Protein AF-A0A0G0PXY5-F1 (afdb_monomer)

Nearest PDB structures (foldseek):
  6s1k-assembly1_K  TM=3.731E-01  e=3.297E+00  Escherichia coli str. K-12 substr. MG1655star
  3q84-assembly1_B  TM=4.904E-01  e=8.539E+00  Homo sapiens
  8f2k-assembly1_G  TM=3.733E-01  e=5.631E+00  Saccharomyces cerevisiae
  6ixg-assembly2_B  TM=3.217E-01  e=6.343E+00  Homo sapiens

pLDDT: mean 82.99, std 13.51, range [25.34, 97.62]

Radius of gyration: 33.66 Å; Cα contacts (8 Å, |Δi|>4): 410; chains: 1; bounding box: 79×40×93 Å

Mean predicted aligned error: 13.26 Å

Secondary structure (DSSP, 8-state):
----------------TTTT-SSPPTTPPPPPPPEE-SS-TTEEEE-HHHHHHHHHHHHHHHHHHHHHHHHHHHHHHHHHT-TT-HHHHHHHHHHHHHHHHHHHHHHHHHHHHHHH-HHHHHHHHSPEEEE----PPPPPPPTTTT-TT---S-TTEEEPPTTSEEE--EEEHHHHHHHTT---TT--EEEEE-BSPSS--SSGGGGTTSEEEEEESS---HHHHHHHHHHHHHTT-EEEE--GGGT----SS--S-SEEEE-

Sequence (263 aa):
MTKVAQAETGLPSIKNPFDSLQISIPGMKRFNDAQKCSDDPSKLCVGWIGEYIAGIYNYAIGVVGILATITMMIGGVIWLTAGGNSSRIGEAQAWITSSVTGLLIALTSYMILYQINPDILKVFDGSLRIQFVEKVPDKEPLSTEGNPNNSQDCNNCVTLASGRYKDGNMINSDIAAKLNTVNTNGINWIVSEAYPPASQHQSKCHYNGMCADIGIRSDATCENVTKLIAGFNGAGFKVLNEFQGCGGIGTTYATGGHLHISL

Structure (mmCIF, N/CA/C/O backbone):
data_AF-A0A0G0PXY5-F1
#
_entry.id   AF-A0A0G0PXY5-F1
#
loop_
_atom_site.group_PDB
_atom_site.id
_atom_site.type_symbol
_atom_site.label_atom_id
_atom_site.label_alt_id
_atom_site.label_comp_id
_atom_site.label_asym_id
_atom_site.label_entity_id
_atom_site.label_seq_id
_atom_site.pdbx_PDB_ins_code
_atom_site.Cartn_x
_atom_site.Cartn_y
_atom_site.Cartn_z
_atom_site.occupancy
_atom_site.B_iso_or_equiv
_atom_site.auth_seq_id
_atom_site.auth_comp_id
_atom_site.auth_asym_id
_atom_site.auth_atom_id
_atom_site.pdbx_PDB_model_num
ATOM 1 N N . MET A 1 1 ? -13.276 24.068 -4.650 1.00 32.91 1 MET A N 1
ATOM 2 C CA . MET A 1 1 ? -12.918 22.655 -4.400 1.00 32.91 1 MET A CA 1
ATOM 3 C C . MET A 1 1 ? -11.781 22.299 -5.338 1.00 32.91 1 MET A C 1
ATOM 5 O O . MET A 1 1 ? -12.011 21.854 -6.454 1.00 32.91 1 MET A O 1
ATOM 9 N N . THR A 1 2 ? -10.559 22.618 -4.930 1.00 25.34 2 THR A N 1
ATOM 10 C CA . THR A 1 2 ? -9.368 22.414 -5.754 1.00 25.34 2 THR A CA 1
ATOM 11 C C . THR A 1 2 ? -8.880 21.000 -5.479 1.00 25.34 2 THR A C 1
ATOM 13 O O . THR A 1 2 ? -8.406 20.717 -4.382 1.00 25.34 2 THR A O 1
ATOM 16 N N . LYS A 1 3 ? -9.062 20.091 -6.444 1.00 30.66 3 LYS A N 1
ATOM 17 C CA . LYS A 1 3 ? -8.337 18.819 -6.451 1.00 30.66 3 LYS A CA 1
ATOM 18 C C . LYS A 1 3 ? -6.859 19.183 -6.533 1.00 30.66 3 LYS A C 1
ATOM 20 O O . LYS A 1 3 ? -6.408 19.660 -7.571 1.00 30.66 3 LYS A O 1
ATOM 25 N N . VAL A 1 4 ? -6.139 19.041 -5.426 1.00 29.70 4 VAL A N 1
ATOM 26 C CA . VAL A 1 4 ? -4.681 19.113 -5.446 1.00 29.70 4 VAL A CA 1
ATOM 27 C C . VAL A 1 4 ? -4.232 17.927 -6.287 1.00 29.70 4 VAL A C 1
ATOM 29 O O . VAL A 1 4 ? -4.473 16.775 -5.925 1.00 29.70 4 VAL A O 1
ATOM 32 N N . ALA A 1 5 ? -3.687 18.231 -7.461 1.00 31.92 5 ALA A N 1
ATOM 33 C CA . ALA A 1 5 ? -2.994 17.272 -8.294 1.00 31.92 5 ALA A CA 1
ATOM 34 C C . ALA A 1 5 ? -1.926 16.602 -7.424 1.00 31.92 5 ALA A C 1
ATOM 36 O O . ALA A 1 5 ? -1.041 17.275 -6.894 1.00 31.92 5 ALA A O 1
ATOM 37 N N . GLN A 1 6 ? -2.049 15.290 -7.231 1.00 36.88 6 GLN A N 1
ATOM 38 C CA . GLN A 1 6 ? -0.951 14.490 -6.718 1.00 36.88 6 GLN A CA 1
ATOM 39 C C . GLN A 1 6 ? 0.133 14.540 -7.788 1.00 36.88 6 GLN A C 1
ATOM 41 O O . GLN A 1 6 ? 0.047 13.857 -8.805 1.00 36.88 6 GLN A O 1
ATOM 46 N N . ALA A 1 7 ? 1.098 15.433 -7.582 1.00 34.59 7 ALA A N 1
ATOM 47 C CA . ALA A 1 7 ? 2.363 15.380 -8.279 1.00 34.59 7 ALA A CA 1
ATOM 48 C C . ALA A 1 7 ? 2.971 13.991 -8.058 1.00 34.59 7 ALA A C 1
ATOM 50 O O . ALA A 1 7 ? 2.855 13.406 -6.978 1.00 34.59 7 ALA A O 1
ATOM 51 N N . GLU A 1 8 ? 3.575 13.494 -9.124 1.00 43.16 8 GLU A N 1
ATOM 52 C CA . GLU A 1 8 ? 4.112 12.163 -9.376 1.00 43.16 8 GLU A CA 1
ATOM 53 C C . GLU A 1 8 ? 5.256 11.789 -8.422 1.00 43.16 8 GLU A C 1
ATOM 55 O O . GLU A 1 8 ? 6.392 11.557 -8.814 1.00 43.16 8 GLU A O 1
ATOM 60 N N . THR A 1 9 ? 4.979 11.711 -7.127 1.00 43.44 9 THR A N 1
ATOM 61 C CA . THR A 1 9 ? 5.820 10.932 -6.227 1.00 43.44 9 THR A CA 1
ATOM 62 C C . THR A 1 9 ? 5.443 9.483 -6.495 1.00 43.44 9 THR A C 1
ATOM 64 O O . THR A 1 9 ? 4.270 9.148 -6.342 1.00 43.44 9 THR A O 1
ATOM 67 N N . GLY A 1 10 ? 6.380 8.646 -6.943 1.00 52.06 10 GLY A N 1
ATOM 68 C CA . GLY A 1 10 ? 6.172 7.233 -7.295 1.00 52.06 10 GLY A CA 1
ATOM 69 C C . GLY A 1 10 ? 5.772 6.328 -6.120 1.00 52.06 10 GLY A C 1
ATOM 70 O O . GLY A 1 10 ? 6.248 5.201 -6.018 1.00 52.06 10 GLY A O 1
ATOM 71 N N . LEU A 1 11 ? 4.938 6.821 -5.205 1.00 54.50 11 LEU A N 1
ATOM 72 C CA . LEU A 1 11 ? 4.370 6.078 -4.102 1.00 54.50 11 LEU A CA 1
ATOM 73 C C . LEU A 1 11 ? 3.148 5.288 -4.565 1.00 54.50 11 LEU A C 1
ATOM 75 O O . LEU A 1 11 ? 2.319 5.808 -5.317 1.00 54.50 11 LEU A O 1
ATOM 79 N N . PRO A 1 12 ? 2.976 4.058 -4.056 1.00 62.91 12 PRO A N 1
ATOM 80 C CA . PRO A 1 12 ? 1.724 3.344 -4.219 1.00 62.91 12 PRO A CA 1
ATOM 81 C C . PRO A 1 12 ? 0.595 4.153 -3.563 1.00 62.91 12 PRO A C 1
ATOM 83 O O . PRO A 1 12 ? 0.614 4.413 -2.360 1.00 62.91 12 PRO A O 1
ATOM 86 N N . SER A 1 13 ? -0.398 4.558 -4.359 1.00 66.81 13 SER A N 1
ATOM 87 C CA . SER A 1 13 ? -1.635 5.157 -3.853 1.00 66.81 13 SER A CA 1
ATOM 88 C C . SER A 1 13 ? -2.458 4.063 -3.170 1.00 66.81 13 SER A C 1
ATOM 90 O O . SER A 1 13 ? -3.175 3.309 -3.829 1.00 66.81 13 SER A O 1
ATOM 92 N N . ILE A 1 14 ? -2.321 3.934 -1.847 1.00 78.00 14 ILE A N 1
ATOM 93 C CA . ILE A 1 14 ? -3.147 3.020 -1.054 1.00 78.00 14 ILE A CA 1
ATOM 94 C C . ILE A 1 14 ? -4.317 3.820 -0.491 1.00 78.00 14 ILE A C 1
ATOM 96 O O . ILE A 1 14 ? -4.171 4.598 0.455 1.00 78.00 14 ILE A O 1
ATOM 100 N N . LYS A 1 15 ? -5.481 3.636 -1.110 1.00 81.50 15 LYS A N 1
ATOM 101 C CA . LYS A 1 15 ? -6.724 4.253 -0.653 1.00 81.50 15 LYS A CA 1
ATOM 102 C C . LYS A 1 15 ? -7.261 3.538 0.574 1.00 81.50 15 LYS A C 1
ATOM 104 O O . LYS A 1 15 ? -7.155 2.317 0.690 1.00 81.50 15 LYS A O 1
ATOM 109 N N . ASN A 1 16 ? -7.892 4.304 1.449 1.00 81.62 16 ASN A N 1
ATOM 110 C CA . ASN A 1 16 ? -8.614 3.778 2.585 1.00 81.62 16 ASN A CA 1
ATOM 111 C C . ASN A 1 16 ? -9.809 2.917 2.111 1.00 81.62 16 ASN A C 1
ATOM 113 O O . ASN A 1 16 ? -10.699 3.430 1.427 1.00 81.62 16 ASN A O 1
ATOM 117 N N . PRO A 1 17 ? -9.896 1.633 2.508 1.00 80.94 17 PRO A N 1
ATOM 118 C CA . PRO A 1 17 ? -11.020 0.769 2.141 1.00 80.94 17 PRO A CA 1
ATOM 119 C C . PRO A 1 17 ? -12.332 1.126 2.865 1.00 80.94 17 PRO A C 1
ATOM 121 O O . PRO A 1 17 ? -13.396 0.649 2.475 1.00 80.94 17 PRO A O 1
ATOM 124 N N . PHE A 1 18 ? -12.285 1.958 3.908 1.00 77.00 18 PHE A N 1
ATOM 125 C CA . PHE A 1 18 ? -13.414 2.254 4.792 1.00 77.00 18 PHE A CA 1
ATOM 126 C C . PHE A 1 18 ? -14.123 3.589 4.505 1.00 77.00 18 PHE A C 1
ATOM 128 O O . PHE A 1 18 ? -14.991 3.993 5.274 1.00 77.00 18 PHE A O 1
ATOM 135 N N . ASP A 1 19 ? -13.810 4.292 3.411 1.00 73.50 19 ASP A N 1
ATOM 136 C CA . ASP A 1 19 ? -14.516 5.543 3.054 1.00 73.50 19 ASP A CA 1
ATOM 137 C C . ASP A 1 19 ? -15.972 5.297 2.587 1.00 73.50 19 ASP A C 1
ATOM 139 O O . ASP A 1 19 ? -16.776 6.222 2.498 1.00 73.50 19 ASP A O 1
ATOM 143 N N . SER A 1 20 ? -16.342 4.033 2.336 1.00 70.25 20 SER A N 1
ATOM 144 C CA . SER A 1 20 ? -17.690 3.609 1.918 1.00 70.25 20 SER A CA 1
ATOM 145 C C . SER A 1 20 ? -18.304 2.538 2.828 1.00 70.25 20 SER A C 1
ATOM 147 O O . SER A 1 20 ? -18.950 1.598 2.365 1.00 70.25 20 SER A O 1
ATOM 149 N N . LEU A 1 21 ? -18.118 2.665 4.146 1.00 72.75 21 LEU A N 1
ATOM 150 C CA . LEU A 1 21 ? -18.803 1.787 5.097 1.00 72.75 21 LEU A CA 1
ATOM 151 C C . LEU A 1 21 ? -20.327 1.864 4.900 1.00 72.75 21 LEU A C 1
ATOM 153 O O . LEU A 1 21 ? -20.925 2.934 4.995 1.00 72.75 21 LEU A O 1
ATOM 157 N N . GLN A 1 22 ? -20.961 0.711 4.662 1.00 77.44 22 GLN A N 1
ATOM 158 C CA . GLN A 1 22 ? -22.424 0.605 4.554 1.00 77.44 22 GLN A CA 1
ATOM 159 C C . GLN A 1 22 ? -23.127 0.938 5.876 1.00 77.44 22 GLN A C 1
ATOM 161 O O . GLN A 1 22 ? -24.277 1.371 5.882 1.00 77.44 22 GLN A O 1
ATOM 166 N N . ILE A 1 23 ? -22.431 0.729 6.996 1.00 75.81 23 ILE A N 1
ATOM 167 C CA . ILE A 1 23 ? -22.922 0.974 8.348 1.00 75.81 23 ILE A CA 1
ATOM 168 C C . ILE A 1 23 ? -22.037 2.048 8.974 1.00 75.81 23 ILE A C 1
ATOM 170 O O . ILE A 1 23 ? -20.840 1.843 9.170 1.00 75.81 23 ILE A O 1
ATOM 174 N N . SER A 1 24 ? -22.635 3.197 9.285 1.00 77.44 24 SER A N 1
ATOM 175 C CA . SER A 1 24 ? -21.946 4.284 9.979 1.00 77.44 24 SER A CA 1
ATOM 176 C C . SER A 1 24 ? -21.853 3.978 11.472 1.00 77.44 24 SER A C 1
ATOM 178 O O . SER A 1 24 ? -22.869 3.711 12.115 1.00 77.44 24 SER A O 1
ATOM 180 N N . ILE A 1 25 ? -20.640 4.028 12.023 1.00 80.69 25 ILE A N 1
ATOM 181 C CA . ILE A 1 25 ? -20.396 3.869 13.458 1.00 80.69 25 ILE A CA 1
ATOM 182 C C . ILE A 1 25 ? -20.403 5.267 14.096 1.00 80.69 25 ILE A C 1
ATOM 184 O O . ILE A 1 25 ? -19.586 6.113 13.718 1.00 80.69 25 ILE A O 1
ATOM 188 N N . PRO A 1 26 ? -21.308 5.547 15.052 1.00 79.50 26 PRO A N 1
ATOM 189 C CA . PRO A 1 26 ? -21.370 6.844 15.718 1.00 79.50 26 PRO A CA 1
ATOM 190 C C . PRO A 1 26 ? -20.042 7.237 16.379 1.00 79.50 26 PRO A C 1
ATOM 192 O O . PRO A 1 26 ? -19.395 6.417 17.024 1.00 79.50 26 PRO A O 1
ATOM 195 N N . GLY A 1 27 ? -19.657 8.510 16.252 1.00 74.19 27 GLY A N 1
ATOM 196 C CA . GLY A 1 27 ? -18.448 9.058 16.883 1.00 74.19 27 GLY A CA 1
ATOM 197 C C . GLY A 1 27 ? -17.148 8.862 16.095 1.00 74.19 27 GLY A C 1
ATOM 198 O O . GLY A 1 27 ? -16.107 9.351 16.529 1.00 74.19 27 GLY A O 1
ATOM 199 N N . MET A 1 28 ? -17.193 8.214 14.928 1.00 75.25 28 MET A N 1
ATOM 200 C CA . MET A 1 28 ? -16.026 8.033 14.063 1.00 75.25 28 MET A CA 1
ATOM 201 C C . MET A 1 28 ? -15.829 9.188 13.078 1.00 75.25 28 MET A C 1
ATOM 203 O O . MET A 1 28 ? -16.772 9.662 12.443 1.00 75.25 28 MET A O 1
ATOM 207 N N . LYS A 1 29 ? -14.575 9.629 12.929 1.00 72.44 29 LYS A N 1
ATOM 208 C CA . LYS A 1 29 ? -14.156 10.537 11.852 1.00 72.44 29 LYS A CA 1
ATOM 209 C C . LYS A 1 29 ? -13.921 9.730 10.571 1.00 72.44 29 LYS A C 1
ATOM 211 O O . LYS A 1 29 ? -13.721 8.522 10.626 1.00 72.44 29 LYS A O 1
ATOM 216 N N . ARG A 1 30 ? -13.932 10.400 9.414 1.00 73.62 30 ARG A N 1
ATOM 217 C CA . ARG A 1 30 ? -13.484 9.770 8.163 1.00 73.62 30 ARG A CA 1
ATOM 218 C C . ARG A 1 30 ? -12.015 9.379 8.289 1.00 73.62 30 ARG A C 1
ATOM 220 O O . ARG A 1 30 ? -11.216 10.206 8.727 1.00 73.62 30 ARG A O 1
ATOM 227 N N . PHE A 1 31 ? -11.683 8.162 7.870 1.00 80.81 31 PHE A N 1
ATOM 228 C CA . PHE A 1 31 ? -10.296 7.714 7.835 1.00 80.81 31 PHE A CA 1
ATOM 229 C C . PHE A 1 31 ? -9.582 8.308 6.623 1.00 80.81 31 PHE A C 1
ATOM 231 O O . PHE A 1 31 ? -10.143 8.367 5.523 1.00 80.81 31 PHE A O 1
ATOM 238 N N . ASN A 1 32 ? -8.345 8.740 6.834 1.00 79.00 32 ASN A N 1
ATOM 239 C CA . ASN A 1 32 ? -7.511 9.317 5.785 1.00 79.00 32 ASN A CA 1
ATOM 240 C C . ASN A 1 32 ? -6.859 8.222 4.943 1.00 79.00 32 ASN A C 1
ATOM 242 O O . ASN A 1 32 ? -6.562 7.149 5.460 1.00 79.00 32 ASN A O 1
ATOM 246 N N . ASP A 1 33 ? -6.584 8.517 3.673 1.00 83.75 33 ASP A N 1
ATOM 247 C CA . ASP A 1 33 ? -5.764 7.655 2.820 1.00 83.75 33 ASP A CA 1
ATOM 248 C C . ASP A 1 33 ? -4.331 7.510 3.367 1.00 83.75 33 ASP A C 1
ATOM 250 O O . ASP A 1 33 ? -3.870 8.296 4.203 1.00 83.75 33 ASP A O 1
ATOM 254 N N . ALA A 1 34 ? -3.605 6.499 2.882 1.00 83.56 34 ALA A N 1
ATOM 255 C CA . ALA A 1 34 ? -2.253 6.237 3.325 1.00 83.56 34 ALA A CA 1
ATOM 256 C C . ALA A 1 34 ? -1.368 7.368 2.826 1.00 83.56 34 ALA A C 1
ATOM 258 O O . ALA A 1 34 ? -1.409 7.748 1.654 1.00 83.56 34 ALA A O 1
ATOM 259 N N . GLN A 1 35 ? -0.548 7.892 3.724 1.00 84.38 35 GLN A N 1
ATOM 260 C CA . GLN A 1 35 ? 0.290 9.049 3.452 1.00 84.38 35 GLN A CA 1
ATOM 261 C C . GLN A 1 35 ? 1.701 8.811 3.964 1.00 84.38 35 GLN A C 1
ATOM 263 O O . GLN A 1 35 ? 1.928 7.948 4.812 1.00 84.38 35 GLN A O 1
ATOM 268 N N . LYS A 1 36 ? 2.666 9.576 3.450 1.00 84.06 36 LYS A N 1
ATOM 269 C CA . LYS A 1 36 ? 4.022 9.578 4.006 1.00 84.06 36 LYS A CA 1
ATOM 270 C C . LYS A 1 36 ? 3.961 9.917 5.492 1.00 84.06 36 LYS A C 1
ATOM 272 O O . LYS A 1 36 ? 3.226 10.819 5.892 1.00 84.06 36 LYS A O 1
ATOM 277 N N . CYS A 1 37 ? 4.724 9.193 6.298 1.00 83.81 37 CYS A N 1
ATOM 278 C CA . CYS A 1 37 ? 4.837 9.507 7.711 1.00 83.81 37 CYS A CA 1
ATOM 279 C C . CYS A 1 37 ? 5.510 10.878 7.879 1.00 83.81 37 CYS A C 1
ATOM 281 O O . CYS A 1 37 ? 6.552 11.136 7.275 1.00 83.81 37 CYS A O 1
ATOM 283 N N . SER A 1 38 ? 4.926 11.758 8.697 1.00 82.94 38 SER A N 1
ATOM 284 C CA . SER A 1 38 ? 5.441 13.122 8.907 1.00 82.94 38 SER A CA 1
ATOM 285 C C . SER A 1 38 ? 6.848 13.154 9.511 1.00 82.94 38 SER A C 1
ATOM 287 O O . SER A 1 38 ? 7.575 14.124 9.328 1.00 82.94 38 SER A O 1
ATOM 289 N N . ASP A 1 39 ? 7.220 12.108 10.246 1.00 84.94 39 ASP A N 1
ATOM 290 C CA . ASP A 1 39 ? 8.513 11.943 10.906 1.00 84.94 39 ASP A CA 1
ATOM 291 C C . ASP A 1 39 ? 9.543 11.180 10.060 1.00 84.94 39 ASP A C 1
ATOM 293 O O . ASP A 1 39 ? 10.740 11.305 10.302 1.00 84.94 39 ASP A O 1
ATOM 297 N N . ASP A 1 40 ? 9.098 10.404 9.070 1.00 80.88 40 ASP A N 1
ATOM 298 C CA . ASP A 1 40 ? 9.972 9.601 8.218 1.00 80.88 40 ASP A CA 1
ATOM 299 C C . ASP A 1 40 ? 9.377 9.458 6.803 1.00 80.88 40 ASP A C 1
ATOM 301 O O . ASP A 1 40 ? 8.541 8.578 6.563 1.00 80.88 40 ASP A O 1
ATOM 305 N N . PRO A 1 41 ? 9.810 10.287 5.834 1.00 78.50 41 PRO A N 1
ATOM 306 C CA . PRO A 1 41 ? 9.261 10.271 4.482 1.00 78.50 41 PRO A CA 1
ATOM 307 C C . PRO A 1 41 ? 9.583 8.990 3.696 1.00 78.50 41 PRO A C 1
ATOM 309 O O . PRO A 1 41 ? 9.003 8.808 2.625 1.00 78.50 41 PRO A O 1
ATOM 312 N N . SER A 1 42 ? 10.458 8.108 4.206 1.00 78.19 42 SER A N 1
ATOM 313 C CA . SER A 1 42 ? 10.737 6.778 3.631 1.00 78.19 42 SER A CA 1
ATOM 314 C C . SER A 1 42 ? 9.699 5.714 4.016 1.00 78.19 42 SER A C 1
ATOM 316 O O . SER A 1 42 ? 9.731 4.580 3.532 1.00 78.19 42 SER A O 1
ATOM 318 N N . LYS A 1 43 ? 8.756 6.069 4.895 1.00 84.31 43 LYS A N 1
ATOM 319 C CA . LYS A 1 43 ? 7.701 5.179 5.375 1.00 84.31 43 LYS A CA 1
ATOM 320 C C . LYS A 1 43 ? 6.327 5.697 4.987 1.00 84.31 43 LYS A C 1
ATOM 322 O O . LYS A 1 43 ? 6.052 6.898 4.984 1.00 84.31 43 LYS A O 1
ATOM 327 N N . LEU A 1 44 ? 5.448 4.753 4.686 1.00 86.62 44 LEU A N 1
ATOM 328 C CA . LEU A 1 44 ? 4.032 4.984 4.484 1.00 86.62 44 LEU A CA 1
ATOM 329 C C . LEU A 1 44 ? 3.292 4.677 5.787 1.00 86.62 44 LEU A C 1
ATOM 331 O O . LEU A 1 44 ? 3.455 3.603 6.368 1.00 86.62 44 LEU A O 1
ATOM 335 N N . CYS A 1 45 ? 2.488 5.632 6.234 1.00 87.31 45 CYS A N 1
ATOM 336 C CA . CYS A 1 45 ? 1.674 5.559 7.433 1.00 87.31 45 CYS A CA 1
ATOM 337 C C . CYS A 1 45 ? 0.228 5.227 7.057 1.00 87.31 45 CYS A C 1
ATOM 339 O O . CYS A 1 45 ? -0.438 5.978 6.341 1.00 87.31 45 CYS A O 1
ATOM 341 N N . VAL A 1 46 ? -0.248 4.093 7.566 1.00 87.31 46 VAL A N 1
ATOM 342 C CA . VAL A 1 46 ? -1.597 3.570 7.352 1.00 87.31 46 VAL A CA 1
ATOM 343 C C . VAL A 1 46 ? -2.363 3.589 8.678 1.00 87.31 46 VAL A C 1
ATOM 345 O O . VAL A 1 46 ? -2.177 2.707 9.515 1.00 87.31 46 VAL A O 1
ATOM 348 N N . GLY A 1 47 ? -3.196 4.612 8.893 1.00 85.00 47 GLY A N 1
ATOM 349 C CA . GLY A 1 47 ? -3.916 4.837 10.162 1.00 85.00 47 GLY A CA 1
ATOM 350 C C . GLY A 1 47 ? -5.285 4.163 10.271 1.00 85.00 47 GLY A C 1
ATOM 351 O O . GLY A 1 47 ? -5.732 3.831 11.366 1.00 85.00 47 GLY A O 1
ATOM 352 N N . TRP A 1 48 ? -5.936 3.889 9.141 1.00 85.12 48 TRP A N 1
ATOM 353 C CA . TRP A 1 48 ? -7.354 3.518 9.116 1.00 85.12 48 TRP A CA 1
ATOM 354 C C . TRP A 1 48 ? -7.707 2.226 9.863 1.00 85.12 48 TRP A C 1
ATOM 356 O O . TRP A 1 48 ? -8.831 2.085 10.331 1.00 85.12 48 TRP A O 1
ATOM 366 N N . ILE A 1 49 ? -6.782 1.264 9.978 1.00 83.62 49 ILE A N 1
ATOM 367 C CA . ILE A 1 49 ? -7.064 -0.020 10.637 1.00 83.62 49 ILE A CA 1
ATOM 368 C C . ILE A 1 49 ? -7.162 0.147 12.152 1.00 83.62 49 ILE A C 1
ATOM 370 O O . ILE A 1 49 ? -8.077 -0.395 12.770 1.00 83.62 49 ILE A O 1
ATOM 374 N N . GLY A 1 50 ? -6.248 0.927 12.733 1.00 84.06 50 GLY A N 1
ATOM 375 C CA . GLY A 1 50 ? -6.267 1.251 14.151 1.00 84.06 50 GLY A CA 1
ATOM 376 C C . GLY A 1 50 ? -7.500 2.082 14.477 1.00 84.06 50 GLY A C 1
ATOM 377 O O . GLY A 1 50 ? -8.312 1.670 15.304 1.00 84.06 50 GLY A O 1
ATOM 378 N N . GLU A 1 51 ? -7.690 3.178 13.735 1.00 83.31 51 GLU A N 1
ATOM 379 C CA . GLU A 1 51 ? -8.828 4.088 13.889 1.00 83.31 51 GLU A CA 1
ATOM 380 C C . GLU A 1 51 ? -10.172 3.336 13.833 1.00 83.31 51 GLU A C 1
ATOM 382 O O . GLU A 1 51 ? -11.071 3.600 14.634 1.00 83.31 51 GLU A O 1
ATOM 387 N N . TYR A 1 52 ? -10.306 2.356 12.930 1.00 84.81 52 TYR A N 1
ATOM 388 C CA . TYR A 1 52 ? -11.518 1.544 12.799 1.00 84.81 52 TYR A CA 1
ATOM 389 C C . TYR A 1 52 ? -11.766 0.652 14.022 1.00 84.81 52 TYR A C 1
ATOM 391 O O . TYR A 1 52 ? -12.881 0.618 14.552 1.00 84.81 52 TYR A O 1
ATOM 399 N N . ILE A 1 53 ? -10.735 -0.055 14.496 1.00 85.06 53 ILE A N 1
ATOM 400 C CA . ILE A 1 53 ? -10.837 -0.930 15.673 1.00 85.06 53 ILE A CA 1
ATOM 401 C C . ILE A 1 53 ? -11.142 -0.104 16.927 1.00 85.06 53 ILE A C 1
ATOM 403 O O . ILE A 1 53 ? -12.041 -0.464 17.692 1.00 85.06 53 ILE A O 1
ATOM 407 N N . ALA A 1 54 ? -10.448 1.022 17.112 1.00 84.38 54 ALA A N 1
ATOM 408 C CA . ALA A 1 54 ? -10.668 1.937 18.227 1.00 84.38 54 ALA A CA 1
ATOM 409 C C . ALA A 1 54 ? -12.114 2.453 18.251 1.00 84.38 54 ALA A C 1
ATOM 411 O O . ALA A 1 54 ? -12.766 2.461 19.299 1.00 84.38 54 ALA A O 1
ATOM 412 N N . GLY A 1 55 ? -12.659 2.830 17.094 1.00 85.88 55 GLY A N 1
ATOM 413 C CA . GLY A 1 55 ? -14.036 3.298 17.000 1.00 85.88 55 GLY A CA 1
ATOM 414 C C . GLY A 1 55 ? -15.081 2.232 17.311 1.00 85.88 55 GLY A C 1
ATOM 415 O O . GLY A 1 55 ? -16.021 2.512 18.056 1.00 85.88 55 GLY A O 1
ATOM 416 N N . ILE A 1 56 ? -14.915 1.002 16.807 1.00 87.12 56 ILE A N 1
ATOM 417 C CA . ILE A 1 56 ? -15.806 -0.117 17.160 1.00 87.12 56 ILE A CA 1
ATOM 418 C C . ILE A 1 56 ? -15.762 -0.384 18.659 1.00 87.12 56 ILE A C 1
ATOM 420 O O . ILE A 1 56 ? -16.811 -0.553 19.278 1.00 87.12 56 ILE A O 1
ATOM 424 N N . TYR A 1 57 ? -14.565 -0.417 19.243 1.00 87.00 57 TYR A N 1
ATOM 425 C CA . TYR A 1 57 ? -14.394 -0.678 20.665 1.00 87.00 57 TYR A CA 1
ATOM 426 C C . TYR A 1 57 ? -15.106 0.381 21.518 1.00 87.00 57 TYR A C 1
ATOM 428 O O . TYR A 1 57 ? -15.908 0.040 22.388 1.00 87.00 57 TYR A O 1
ATOM 436 N N . ASN A 1 58 ? -14.892 1.665 21.220 1.00 86.44 58 ASN A N 1
ATOM 437 C CA . ASN A 1 58 ? -15.539 2.769 21.935 1.00 86.44 58 ASN A CA 1
ATOM 438 C C . ASN A 1 58 ? -17.067 2.719 21.812 1.00 86.44 58 ASN A C 1
ATOM 440 O O . ASN A 1 58 ? -17.780 2.914 22.799 1.00 86.44 58 ASN A O 1
ATOM 444 N N . TYR A 1 59 ? -17.578 2.404 20.619 1.00 89.94 59 TYR A N 1
ATOM 445 C CA . TYR A 1 59 ? -19.009 2.221 20.406 1.00 89.94 59 TYR A CA 1
ATOM 446 C C . TYR A 1 59 ? -19.562 1.035 21.213 1.00 89.94 59 TYR A C 1
ATOM 448 O O . TYR A 1 59 ? -20.577 1.173 21.898 1.00 89.94 59 TYR A O 1
ATOM 456 N N . ALA A 1 60 ? -18.872 -0.108 21.201 1.00 90.06 60 ALA A N 1
ATOM 457 C CA . ALA A 1 60 ? -19.276 -1.310 21.926 1.00 90.06 60 ALA A CA 1
ATOM 458 C C . ALA A 1 60 ? -19.330 -1.086 23.445 1.00 90.06 60 ALA A C 1
ATOM 460 O O . ALA A 1 60 ? -20.304 -1.484 24.082 1.00 90.06 60 ALA A O 1
ATOM 461 N N . ILE A 1 61 ? -18.339 -0.400 24.026 1.00 90.81 61 ILE A N 1
ATOM 462 C CA . ILE A 1 61 ? -18.339 -0.056 25.457 1.00 90.81 61 ILE A CA 1
ATOM 463 C C . ILE A 1 61 ? -19.535 0.835 25.812 1.00 90.81 61 ILE A C 1
ATOM 465 O O . ILE A 1 61 ? -20.193 0.598 26.828 1.00 90.81 61 ILE A O 1
ATOM 469 N N . GLY A 1 62 ? -19.873 1.808 24.959 1.00 91.38 62 GLY A N 1
ATOM 470 C CA . GLY A 1 62 ? -21.071 2.632 25.135 1.00 91.38 62 GLY A CA 1
ATOM 471 C C . GLY A 1 62 ? -22.356 1.798 25.160 1.00 91.38 62 GLY A C 1
ATOM 472 O O . GLY A 1 62 ? -23.180 1.953 26.062 1.00 91.38 62 GLY A O 1
ATOM 473 N N . VAL A 1 63 ? -22.503 0.860 24.220 1.00 93.69 63 VAL A N 1
ATOM 474 C CA . VAL A 1 63 ? -23.655 -0.056 24.161 1.00 93.69 63 VAL A CA 1
ATOM 475 C C . VAL A 1 63 ? -23.727 -0.942 25.408 1.00 93.69 6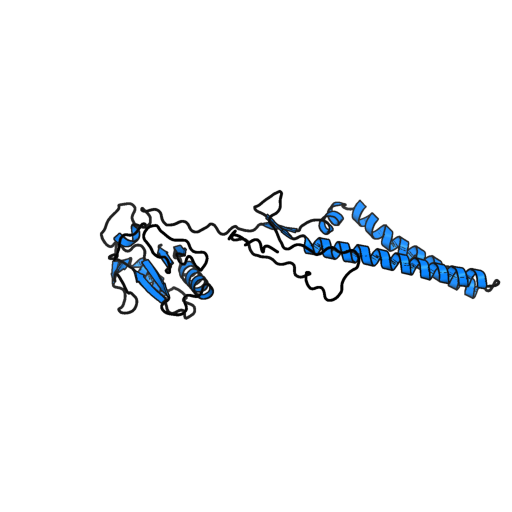3 VAL A C 1
ATOM 477 O O . VAL A 1 63 ? -24.793 -1.059 26.013 1.00 93.69 63 VAL A O 1
ATOM 480 N N . VAL A 1 64 ? -22.604 -1.525 25.836 1.00 94.62 64 VAL A N 1
ATOM 481 C CA . VAL A 1 64 ? -22.535 -2.361 27.046 1.00 94.62 64 VAL A CA 1
ATOM 482 C C . VAL A 1 64 ? -22.941 -1.570 28.290 1.00 94.62 64 VAL A C 1
ATOM 484 O O . VAL A 1 64 ? -23.709 -2.084 29.100 1.00 94.62 64 VAL A O 1
ATOM 487 N N . GLY A 1 65 ? -22.501 -0.317 28.434 1.00 94.81 65 GLY A N 1
ATOM 488 C CA . GLY A 1 65 ? -22.884 0.536 29.563 1.00 94.81 65 GLY A CA 1
ATOM 489 C C . GLY A 1 65 ? -24.392 0.803 29.633 1.00 94.81 65 GLY A C 1
ATOM 490 O O . GLY A 1 65 ? -24.996 0.709 30.707 1.00 94.81 65 GLY A O 1
ATOM 491 N N . ILE A 1 66 ? -25.026 1.069 28.486 1.00 95.88 66 ILE A N 1
ATOM 492 C CA . ILE A 1 66 ? -26.481 1.269 28.393 1.00 95.88 66 ILE A CA 1
ATOM 493 C C . ILE A 1 66 ? -27.222 -0.021 28.762 1.00 95.88 66 ILE A C 1
ATOM 495 O O . ILE A 1 66 ? -28.124 0.003 29.601 1.00 95.88 66 ILE A O 1
ATOM 499 N N . LEU A 1 67 ? -26.818 -1.157 28.186 1.00 96.25 67 LEU A N 1
ATOM 500 C CA . LEU A 1 67 ? -27.436 -2.454 28.465 1.00 96.25 67 LEU A CA 1
ATOM 501 C C . LEU A 1 67 ? -27.280 -2.862 29.933 1.00 96.25 67 LEU A C 1
ATOM 503 O O . LEU A 1 67 ? -28.251 -3.303 30.548 1.00 96.25 67 LEU A O 1
ATOM 507 N N . ALA A 1 68 ? -26.096 -2.671 30.519 1.00 96.56 68 ALA A N 1
ATOM 508 C CA . ALA A 1 68 ? -25.851 -2.943 31.932 1.00 96.56 68 ALA A CA 1
ATOM 509 C C . ALA A 1 68 ? -26.773 -2.103 32.826 1.00 96.56 68 ALA A C 1
ATOM 511 O O . ALA A 1 68 ? -27.383 -2.637 33.750 1.00 96.56 68 ALA A O 1
ATOM 512 N N . THR A 1 69 ? -26.949 -0.819 32.502 1.00 96.69 69 THR A N 1
ATOM 513 C CA . THR A 1 69 ? -27.842 0.087 33.239 1.00 96.69 69 THR A CA 1
ATOM 514 C C . THR A 1 69 ? -29.300 -0.374 33.176 1.00 96.69 69 THR A C 1
ATOM 516 O O . THR A 1 69 ? -29.950 -0.486 34.213 1.00 96.69 69 THR A O 1
ATOM 519 N N . ILE A 1 70 ? -29.812 -0.704 31.984 1.00 97.62 70 ILE A N 1
ATOM 520 C CA . ILE A 1 70 ? -31.193 -1.193 31.805 1.00 97.62 70 ILE A CA 1
ATOM 521 C C . ILE A 1 70 ? -31.411 -2.493 32.587 1.00 97.62 70 ILE A C 1
ATOM 523 O O . ILE A 1 70 ? -32.396 -2.639 33.308 1.00 97.62 70 ILE A O 1
ATOM 527 N N . THR A 1 71 ? -30.467 -3.425 32.481 1.00 96.50 71 THR A N 1
ATOM 528 C CA . THR A 1 71 ? -30.540 -4.729 33.149 1.00 96.50 71 THR A CA 1
ATOM 529 C C . THR A 1 71 ? -30.523 -4.580 34.673 1.00 96.50 71 THR A C 1
ATOM 531 O O . THR A 1 71 ? -31.297 -5.228 35.380 1.00 96.50 71 THR A O 1
ATOM 534 N N . MET A 1 72 ? -29.701 -3.662 35.186 1.00 96.75 72 MET A N 1
ATOM 535 C CA . MET A 1 72 ? -29.654 -3.321 36.606 1.00 96.75 72 MET A CA 1
ATOM 536 C C . MET A 1 72 ? -30.974 -2.698 37.086 1.00 96.75 72 MET A C 1
ATOM 538 O O . MET A 1 72 ? -31.465 -3.066 38.153 1.00 96.75 72 MET A O 1
ATOM 542 N N . MET A 1 73 ? -31.588 -1.807 36.295 1.00 97.31 73 MET A N 1
ATOM 543 C CA . MET A 1 73 ? -32.903 -1.228 36.606 1.00 97.31 73 MET A CA 1
ATOM 544 C C . MET A 1 73 ? -33.992 -2.303 36.690 1.00 97.31 73 MET A C 1
ATOM 546 O O . MET A 1 73 ? -34.787 -2.287 37.629 1.00 97.31 73 MET A O 1
ATOM 550 N N . ILE A 1 74 ? -34.004 -3.266 35.761 1.00 96.81 74 ILE A N 1
ATOM 551 C CA . ILE A 1 74 ? -34.945 -4.398 35.780 1.00 96.81 74 ILE A CA 1
ATOM 552 C C . ILE A 1 74 ? -34.778 -5.209 37.069 1.00 96.81 74 ILE A C 1
ATOM 554 O O . ILE A 1 74 ? -35.759 -5.435 37.780 1.00 96.81 74 ILE A O 1
ATOM 558 N N . GLY A 1 75 ? -33.543 -5.578 37.423 1.00 96.62 75 GLY A N 1
ATOM 559 C CA . GLY A 1 75 ? -33.258 -6.285 38.674 1.00 96.62 75 GLY A CA 1
ATOM 560 C C . GLY A 1 75 ? -33.703 -5.499 39.914 1.00 96.62 75 GLY A C 1
ATOM 561 O O . GLY A 1 75 ? -34.319 -6.064 40.817 1.00 96.62 75 GLY A O 1
ATOM 562 N N . GLY A 1 76 ? -33.486 -4.180 39.927 1.00 96.31 76 GLY A N 1
ATOM 563 C CA . GLY A 1 76 ? -33.945 -3.294 41.000 1.00 96.31 76 GLY A CA 1
ATOM 564 C C . GLY A 1 76 ? -35.469 -3.275 41.159 1.00 96.31 76 GLY A C 1
ATOM 565 O O . GLY A 1 76 ? -35.975 -3.389 42.275 1.00 96.31 76 GLY A O 1
ATOM 566 N N . VAL A 1 77 ? -36.222 -3.202 40.058 1.00 97.38 77 VAL A N 1
ATOM 567 C CA . VAL A 1 77 ? -37.695 -3.242 40.092 1.00 97.38 77 VAL A CA 1
ATOM 568 C C . VAL A 1 77 ? -38.205 -4.602 40.575 1.00 97.38 77 VAL A C 1
ATOM 570 O O . VAL A 1 77 ? -39.127 -4.656 41.395 1.00 97.38 77 VAL A O 1
ATOM 573 N N . ILE A 1 78 ? -37.605 -5.708 40.122 1.00 96.19 78 ILE A N 1
ATOM 574 C CA . ILE A 1 78 ? -37.975 -7.055 40.587 1.00 96.19 78 ILE A CA 1
ATOM 575 C C . ILE A 1 78 ? -37.731 -7.173 42.095 1.00 96.19 78 ILE A C 1
ATOM 577 O O . ILE A 1 78 ? -38.603 -7.671 42.805 1.00 96.19 78 ILE A O 1
ATOM 581 N N . TRP A 1 79 ? -36.610 -6.647 42.598 1.00 96.12 79 TRP A N 1
ATOM 582 C CA . TRP A 1 79 ? -36.306 -6.647 44.029 1.00 96.12 79 TRP A CA 1
ATOM 583 C C . TRP A 1 79 ? -37.357 -5.881 44.837 1.00 96.12 79 TRP A C 1
ATOM 585 O O . TRP A 1 79 ? -37.917 -6.411 45.798 1.00 96.12 79 TRP A O 1
ATOM 595 N N . LEU A 1 80 ? -37.652 -4.637 44.444 1.00 96.06 80 LEU A N 1
ATOM 596 C CA . LEU A 1 80 ? -38.598 -3.770 45.157 1.00 96.06 80 LEU A CA 1
ATOM 597 C C . LEU A 1 80 ? -40.025 -4.338 45.146 1.00 96.06 80 LEU A C 1
ATOM 599 O O . LEU A 1 80 ? -40.766 -4.164 46.110 1.00 96.06 80 LEU A O 1
ATOM 603 N N . THR A 1 81 ? -40.401 -5.053 44.083 1.00 95.75 81 THR A N 1
ATOM 604 C CA . THR A 1 81 ? -41.728 -5.675 43.930 1.00 95.75 81 THR A CA 1
ATOM 605 C C . THR A 1 81 ? -41.788 -7.133 44.401 1.00 95.75 81 THR A C 1
ATOM 607 O O . THR A 1 81 ? -42.810 -7.797 44.218 1.00 95.75 81 THR A O 1
ATOM 610 N N . ALA A 1 82 ? -40.723 -7.670 45.008 1.00 93.94 82 ALA A N 1
ATOM 611 C CA . ALA A 1 82 ? -40.667 -9.078 45.399 1.00 93.94 82 ALA A CA 1
ATOM 612 C C . ALA A 1 82 ? -41.571 -9.419 46.595 1.00 93.94 82 ALA A C 1
ATOM 614 O O . ALA A 1 82 ? -41.968 -10.574 46.736 1.00 93.94 82 ALA A O 1
ATOM 615 N N . GLY A 1 83 ? -41.888 -8.449 47.462 1.00 92.19 83 GLY A N 1
ATOM 616 C CA . GLY A 1 83 ? -42.810 -8.644 48.590 1.00 92.19 83 GLY A CA 1
ATOM 617 C C . GLY A 1 83 ? -42.419 -9.784 49.545 1.00 92.19 83 GLY A C 1
ATOM 618 O O . GLY A 1 83 ? -43.294 -10.411 50.130 1.00 92.19 83 GLY A O 1
ATOM 619 N N . GLY A 1 84 ? -41.123 -10.100 49.661 1.00 89.88 84 GLY A N 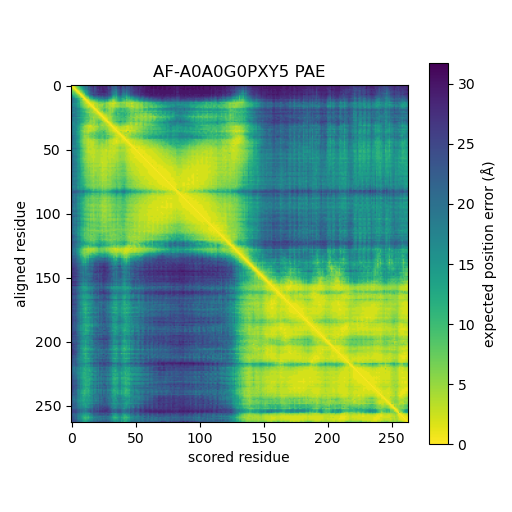1
ATOM 620 C CA . GLY A 1 84 ? -40.617 -11.208 50.484 1.00 89.88 84 GLY A CA 1
ATOM 621 C C . GLY A 1 84 ? -40.598 -12.583 49.800 1.00 89.88 84 GLY A C 1
ATOM 622 O O . GLY A 1 84 ? -40.182 -13.558 50.420 1.00 89.88 84 GLY A O 1
ATOM 623 N N . ASN A 1 85 ? -40.998 -12.689 48.528 1.00 95.81 85 ASN A N 1
ATOM 624 C CA . ASN A 1 85 ? -40.876 -13.929 47.762 1.00 95.81 85 ASN A CA 1
ATOM 625 C C . ASN A 1 85 ? -39.396 -14.242 47.471 1.00 95.81 85 ASN A C 1
ATOM 627 O O . ASN A 1 85 ? -38.751 -13.552 46.678 1.00 95.81 85 ASN A O 1
ATOM 631 N N . SER A 1 86 ? -38.874 -15.310 48.078 1.00 93.56 86 SER A N 1
ATOM 632 C CA . SER A 1 86 ? -37.471 -15.727 47.955 1.00 93.56 86 SER A CA 1
ATOM 633 C C . SER A 1 86 ? -37.039 -16.022 46.516 1.00 93.56 86 SER A C 1
ATOM 635 O O . SER A 1 86 ? -35.915 -15.693 46.143 1.00 93.56 86 SER A O 1
ATOM 637 N N . SER A 1 87 ? -37.930 -16.568 45.681 1.00 95.31 87 SER A N 1
ATOM 638 C CA . SER A 1 87 ? -37.641 -16.836 44.268 1.00 95.31 87 SER A CA 1
ATOM 639 C C . SER A 1 87 ? -37.425 -15.543 43.484 1.00 95.31 87 SER A C 1
ATOM 641 O O . SER A 1 87 ? -36.476 -15.449 42.711 1.00 95.31 87 SER A O 1
ATOM 643 N N . ARG A 1 88 ? -38.274 -14.527 43.697 1.00 94.69 88 ARG A N 1
ATOM 644 C CA . ARG A 1 88 ? -38.148 -13.233 43.000 1.00 94.69 88 ARG A CA 1
ATOM 645 C C . ARG A 1 88 ? -36.942 -12.435 43.489 1.00 94.69 88 ARG A C 1
ATOM 647 O O . ARG A 1 88 ? -36.305 -11.751 42.695 1.00 94.69 88 ARG A O 1
ATOM 654 N N . ILE A 1 89 ? -36.598 -12.549 44.773 1.00 95.38 89 ILE A N 1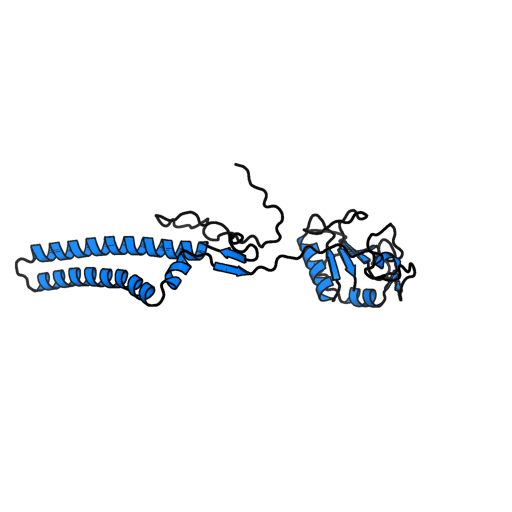
ATOM 655 C CA . ILE A 1 89 ? -35.366 -11.959 45.318 1.00 95.38 89 ILE A CA 1
ATOM 656 C C . ILE A 1 89 ? -34.137 -12.598 44.658 1.00 95.38 89 ILE A C 1
ATOM 658 O O . ILE A 1 89 ? -33.247 -11.876 44.216 1.00 95.38 89 ILE A O 1
ATOM 662 N N . GLY A 1 90 ? -34.107 -13.930 44.534 1.00 96.19 90 GLY A N 1
ATOM 663 C CA . GLY A 1 90 ? -33.019 -14.636 43.851 1.00 96.19 90 GLY A CA 1
ATOM 664 C C . GLY A 1 90 ? -32.886 -14.239 42.377 1.00 96.19 90 GLY A C 1
ATOM 665 O O . GLY A 1 90 ? -31.779 -14.013 41.892 1.00 96.19 90 GLY A O 1
ATOM 666 N N . GLU A 1 91 ? -34.008 -14.071 41.676 1.00 95.62 91 GLU A N 1
ATOM 667 C CA . GLU A 1 91 ? -34.022 -13.582 40.294 1.00 95.62 91 GLU A CA 1
ATOM 668 C C . GLU A 1 91 ? -33.464 -12.153 40.186 1.00 95.62 91 GLU A C 1
ATOM 670 O O . GLU A 1 91 ? -32.585 -11.886 39.367 1.00 95.62 91 GLU A O 1
ATOM 675 N N . ALA A 1 92 ? -33.914 -11.237 41.048 1.00 96.44 92 ALA A N 1
ATOM 676 C CA . ALA A 1 92 ? -33.402 -9.869 41.091 1.00 96.44 92 ALA A CA 1
ATOM 677 C C . ALA A 1 92 ? -31.888 -9.823 41.346 1.00 96.44 92 ALA A C 1
ATOM 679 O O . ALA A 1 92 ? -31.168 -9.075 40.682 1.00 96.44 92 ALA A O 1
ATOM 680 N N . GLN A 1 93 ? -31.399 -10.650 42.277 1.00 95.44 93 GLN A N 1
ATOM 681 C CA . GLN A 1 93 ? -29.969 -10.803 42.542 1.00 95.44 93 GLN A CA 1
ATOM 682 C C . GLN A 1 93 ? -29.217 -11.240 41.296 1.00 95.44 93 GLN A C 1
ATOM 684 O O . GLN A 1 93 ? -28.206 -10.625 40.978 1.00 95.44 93 GLN A O 1
ATOM 689 N N . ALA A 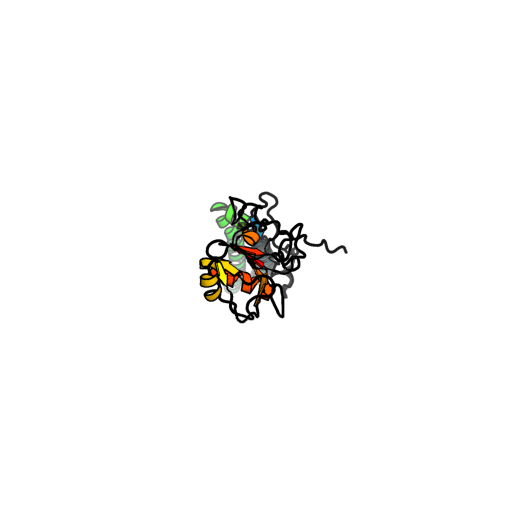1 94 ? -29.715 -12.250 40.581 1.00 96.75 94 ALA A N 1
ATOM 690 C CA . ALA A 1 94 ? -29.077 -12.754 39.372 1.00 96.75 94 ALA A CA 1
ATOM 691 C C . ALA A 1 94 ? -28.977 -11.683 38.274 1.00 96.75 94 ALA A C 1
ATOM 693 O O . ALA A 1 94 ? -27.927 -11.548 37.644 1.00 96.75 94 ALA A O 1
ATOM 694 N N . TRP A 1 95 ? -30.026 -10.881 38.070 1.00 96.69 95 TRP A N 1
ATOM 695 C CA . TRP A 1 95 ? -30.005 -9.771 37.111 1.00 96.69 95 TRP A CA 1
ATOM 696 C C . TRP A 1 95 ? -28.971 -8.703 37.483 1.00 96.69 95 TRP A C 1
ATOM 698 O O . TRP A 1 95 ? -28.175 -8.279 36.640 1.00 96.69 95 TRP A O 1
ATOM 708 N N . ILE A 1 96 ? -28.943 -8.298 38.756 1.00 96.44 96 ILE A N 1
ATOM 709 C CA . ILE A 1 96 ? -28.004 -7.286 39.248 1.00 96.44 96 ILE A CA 1
ATOM 710 C C . ILE A 1 96 ? -26.567 -7.805 39.151 1.00 96.44 96 ILE A C 1
ATOM 712 O O . ILE A 1 96 ? -25.725 -7.134 38.556 1.00 96.44 96 ILE A O 1
ATOM 716 N N . THR A 1 97 ? -26.278 -9.002 39.667 1.00 96.12 97 THR A N 1
ATOM 717 C CA . THR A 1 97 ? -24.921 -9.564 39.647 1.00 96.12 97 THR A CA 1
ATOM 718 C C . THR A 1 97 ? -24.427 -9.763 38.222 1.00 96.12 97 THR A C 1
ATOM 720 O O . THR A 1 97 ? -23.315 -9.345 37.919 1.00 96.12 97 THR A O 1
ATOM 723 N N . SER A 1 98 ? -25.263 -10.276 37.315 1.00 95.19 98 SER A N 1
ATOM 724 C CA . SER A 1 98 ? -24.891 -10.450 35.906 1.00 95.19 98 SER A CA 1
ATOM 725 C C . SER A 1 98 ? -24.550 -9.119 35.232 1.00 95.19 98 SER A C 1
ATOM 727 O O . SER A 1 98 ? -23.544 -9.026 34.528 1.00 95.19 98 SER A O 1
ATOM 729 N N . SER A 1 99 ? -25.339 -8.067 35.484 1.00 96.06 99 SER A N 1
ATOM 730 C CA . SER A 1 99 ? -25.077 -6.732 34.929 1.00 96.06 99 SER A CA 1
ATOM 731 C C . SER A 1 99 ? -23.767 -6.125 35.451 1.00 96.06 99 SER A C 1
ATOM 733 O O . SER A 1 99 ? -22.969 -5.603 34.670 1.00 96.06 99 SER A O 1
ATOM 735 N N . VAL A 1 100 ? -23.500 -6.256 36.756 1.00 96.25 100 VAL A N 1
ATOM 736 C CA . VAL A 1 100 ? -22.289 -5.733 37.403 1.00 96.25 100 VAL A CA 1
ATOM 737 C C . VAL A 1 100 ? -21.058 -6.518 36.967 1.00 96.25 100 VAL A C 1
ATOM 739 O O . VAL A 1 100 ? -20.045 -5.915 36.626 1.00 96.25 100 VAL A O 1
ATOM 742 N N . THR A 1 101 ? -21.132 -7.849 36.925 1.00 96.06 101 THR A N 1
ATOM 743 C CA . THR A 1 101 ? -20.023 -8.698 36.482 1.00 96.06 101 THR A CA 1
ATOM 744 C C . THR A 1 101 ? -19.698 -8.462 35.010 1.00 96.06 101 THR A C 1
ATOM 746 O O . THR A 1 101 ? -18.525 -8.345 34.670 1.00 96.06 101 THR A O 1
ATOM 749 N N . GLY A 1 102 ? -20.705 -8.322 34.141 1.00 93.81 102 GLY A N 1
ATOM 750 C CA . GLY A 1 102 ? -20.489 -7.994 32.729 1.00 93.81 102 GLY A CA 1
ATOM 751 C C . GLY A 1 102 ? -19.776 -6.652 32.543 1.00 93.81 102 GLY A C 1
ATOM 752 O O . GLY A 1 102 ? -18.786 -6.571 31.815 1.00 93.81 102 GLY A O 1
ATOM 753 N N . LEU A 1 103 ? -20.220 -5.615 33.261 1.00 94.12 103 LEU A N 1
ATOM 754 C CA . LEU A 1 103 ? -19.568 -4.305 33.238 1.00 94.12 103 LEU A CA 1
ATOM 755 C C . LEU A 1 103 ? -18.143 -4.368 33.804 1.00 94.12 103 LEU A C 1
ATOM 757 O O . LEU A 1 103 ? -17.224 -3.781 33.236 1.00 94.12 103 LEU A O 1
ATOM 761 N N . LEU A 1 104 ? -17.942 -5.115 34.892 1.00 95.69 104 LEU A N 1
ATOM 762 C CA . LEU A 1 104 ? -16.632 -5.307 35.504 1.00 95.69 104 LEU A CA 1
ATOM 763 C C . LEU A 1 104 ? -15.658 -5.973 34.528 1.00 95.69 104 LEU A C 1
ATOM 765 O O . LEU A 1 104 ? -14.534 -5.500 34.394 1.00 95.69 104 LEU A O 1
ATOM 769 N N . ILE A 1 105 ? -16.077 -7.020 33.812 1.00 95.00 105 ILE A N 1
ATOM 770 C CA . ILE A 1 105 ? -15.252 -7.687 32.791 1.00 95.00 105 ILE A CA 1
ATOM 771 C C . ILE A 1 105 ? -14.886 -6.708 31.669 1.00 95.00 105 ILE A C 1
ATOM 773 O O . ILE A 1 105 ? -13.719 -6.623 31.288 1.00 95.00 105 ILE A O 1
ATOM 777 N N . ALA A 1 106 ? -15.851 -5.931 31.171 1.00 92.31 106 ALA A N 1
ATOM 778 C CA . ALA A 1 106 ? -15.602 -4.955 30.111 1.00 92.31 106 ALA A CA 1
ATOM 779 C C . ALA A 1 106 ? -14.577 -3.884 30.533 1.00 92.31 106 ALA A C 1
ATOM 781 O O . ALA A 1 106 ? -13.636 -3.601 29.794 1.00 92.31 106 ALA A O 1
ATOM 782 N N . LEU A 1 107 ? -14.708 -3.328 31.742 1.00 90.00 107 LEU A N 1
ATOM 783 C CA . LEU A 1 107 ? -13.786 -2.311 32.262 1.00 90.00 107 LEU A CA 1
ATOM 784 C C . LEU A 1 107 ? -12.402 -2.890 32.596 1.00 90.00 107 LEU A C 1
ATOM 786 O O . LEU A 1 107 ? -11.376 -2.270 32.312 1.00 90.00 107 LEU A O 1
ATOM 790 N N . THR A 1 108 ? -12.359 -4.091 33.174 1.00 93.94 108 THR A N 1
ATOM 791 C CA . THR A 1 108 ? -11.094 -4.750 33.533 1.00 93.94 108 THR A CA 1
ATOM 792 C C . THR A 1 108 ? -10.320 -5.239 32.316 1.00 93.94 108 THR A C 1
ATOM 794 O O . THR A 1 108 ? -9.094 -5.257 32.369 1.00 93.94 108 THR A O 1
ATOM 797 N N . SER A 1 109 ? -10.986 -5.552 31.200 1.00 91.06 109 SER A N 1
ATOM 798 C CA . SER A 1 109 ? -10.324 -5.912 29.941 1.00 91.06 109 SER A CA 1
ATOM 799 C C . SER A 1 109 ? -9.322 -4.840 29.495 1.00 91.06 109 SER A C 1
ATOM 801 O O . SER A 1 109 ? -8.157 -5.155 29.245 1.00 91.06 109 SER A O 1
ATOM 803 N N . TYR A 1 110 ? -9.732 -3.566 29.505 1.00 87.75 110 TYR A N 1
ATOM 804 C CA . TYR A 1 110 ? -8.837 -2.444 29.209 1.00 87.75 110 TYR A CA 1
ATOM 805 C C . TYR A 1 110 ? -7.685 -2.352 30.216 1.00 87.75 110 TYR A C 1
ATOM 807 O O . TYR A 1 110 ? -6.529 -2.178 29.834 1.00 87.75 110 TYR A O 1
ATOM 815 N N . MET A 1 111 ? -7.990 -2.501 31.508 1.00 89.75 111 MET A N 1
ATOM 816 C CA . MET A 1 111 ? -6.997 -2.376 32.575 1.00 89.75 111 MET A CA 1
ATOM 817 C C . MET A 1 111 ? -5.914 -3.460 32.498 1.00 89.75 111 MET A C 1
ATOM 819 O O . MET A 1 111 ? -4.739 -3.158 32.688 1.00 89.75 111 MET A O 1
ATOM 823 N N . ILE A 1 112 ? -6.287 -4.698 32.160 1.00 92.62 112 ILE A N 1
ATOM 824 C CA . ILE A 1 112 ? -5.341 -5.803 31.951 1.00 92.62 112 ILE A CA 1
ATOM 825 C C . ILE A 1 112 ? -4.421 -5.498 30.766 1.00 92.62 112 ILE A C 1
ATOM 827 O O . ILE A 1 112 ? -3.204 -5.614 30.898 1.00 92.62 112 ILE A O 1
ATOM 831 N N . LEU A 1 113 ? -4.981 -5.076 29.627 1.00 88.56 113 LEU A N 1
ATOM 832 C CA . LEU A 1 113 ? -4.188 -4.735 28.440 1.00 88.56 113 LEU A CA 1
ATOM 833 C C . LEU A 1 113 ? -3.204 -3.597 28.731 1.00 88.56 113 LEU A C 1
ATOM 835 O O . LEU A 1 113 ? -2.025 -3.708 28.400 1.00 88.56 113 LEU A O 1
ATOM 839 N N . TYR A 1 114 ? -3.669 -2.549 29.415 1.00 90.00 114 TYR A N 1
ATOM 840 C CA . TYR A 1 114 ? -2.839 -1.416 29.817 1.00 90.00 114 TYR A CA 1
ATOM 841 C C . TYR A 1 114 ? -1.700 -1.832 30.757 1.00 90.00 114 TYR A C 1
ATOM 843 O O . TYR A 1 114 ? -0.574 -1.363 30.604 1.00 90.00 114 TYR A O 1
ATOM 851 N N . GLN A 1 115 ? -1.972 -2.728 31.710 1.00 93.56 115 GLN A N 1
ATOM 852 C CA . GLN A 1 115 ? -0.979 -3.177 32.683 1.00 93.56 115 GLN A CA 1
ATOM 853 C C . GLN A 1 115 ? 0.091 -4.088 32.069 1.00 93.56 115 GLN A C 1
ATOM 855 O O . GLN A 1 115 ? 1.240 -4.050 32.506 1.00 93.56 115 GLN A O 1
ATOM 860 N N . ILE A 1 116 ? -0.274 -4.912 31.081 1.00 94.25 116 ILE A N 1
ATOM 861 C CA . ILE A 1 116 ? 0.679 -5.777 30.375 1.00 94.25 116 ILE A CA 1
ATOM 862 C C . ILE A 1 116 ? 1.578 -4.934 29.475 1.00 94.25 116 ILE A C 1
ATOM 864 O O . ILE A 1 116 ? 2.800 -5.032 29.564 1.00 94.25 116 ILE A O 1
ATOM 868 N N . ASN A 1 117 ? 0.981 -4.128 28.594 1.00 90.50 117 ASN A N 1
ATOM 869 C CA . ASN A 1 117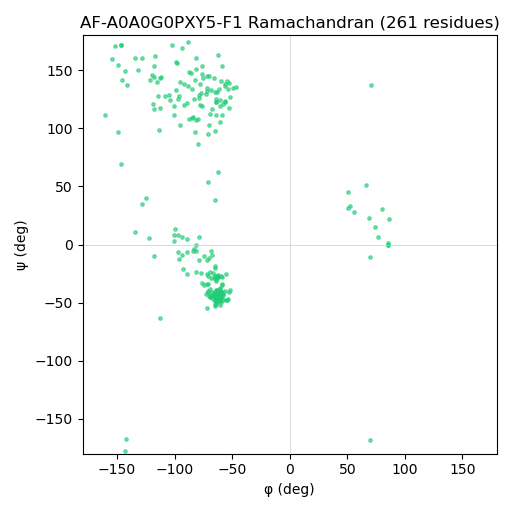 ? 1.728 -3.223 27.736 1.00 90.50 117 ASN A CA 1
ATOM 870 C C . ASN A 1 117 ? 0.814 -2.104 27.197 1.00 90.50 117 ASN A C 1
ATOM 872 O O . ASN A 1 117 ? -0.018 -2.363 26.320 1.00 90.50 117 ASN A O 1
ATOM 876 N N . PRO A 1 118 ? 1.009 -0.844 27.629 1.00 86.00 118 PRO A N 1
ATOM 877 C CA . PRO A 1 118 ? 0.207 0.276 27.150 1.00 86.00 118 PRO A CA 1
ATOM 878 C C . PRO A 1 118 ? 0.409 0.560 25.655 1.00 86.00 118 PRO A C 1
ATOM 880 O O . PRO A 1 118 ? -0.457 1.167 25.027 1.00 86.00 118 PRO A O 1
ATOM 883 N N . ASP A 1 119 ? 1.510 0.109 25.050 1.00 84.06 119 ASP A N 1
ATOM 884 C CA . ASP A 1 119 ? 1.760 0.293 23.620 1.00 84.06 119 ASP A CA 1
ATOM 885 C C . ASP A 1 119 ? 0.811 -0.538 22.749 1.00 84.06 119 ASP A C 1
ATOM 887 O O . ASP A 1 119 ? 0.529 -0.132 21.626 1.00 84.06 119 ASP A O 1
ATOM 891 N N . ILE A 1 120 ? 0.232 -1.631 23.267 1.00 82.12 120 ILE A N 1
ATOM 892 C CA . ILE A 1 120 ? -0.800 -2.406 22.552 1.00 82.12 120 ILE A CA 1
ATOM 893 C C . ILE A 1 120 ? -2.015 -1.522 22.258 1.00 82.12 120 ILE A C 1
ATOM 895 O O . ILE A 1 120 ? -2.604 -1.610 21.185 1.00 82.12 120 ILE A O 1
ATOM 899 N N . LEU A 1 121 ? -2.360 -0.632 23.189 1.00 81.25 121 LEU A N 1
ATOM 900 C CA . LEU A 1 121 ? -3.479 0.291 23.030 1.00 81.25 121 LEU A CA 1
ATOM 901 C C . LEU A 1 121 ? -3.134 1.420 22.050 1.00 81.25 121 LEU A C 1
ATOM 903 O O . LEU A 1 121 ? -3.972 1.813 21.245 1.00 81.25 121 LEU A O 1
ATOM 907 N N . LYS A 1 122 ? -1.873 1.871 22.040 1.00 75.00 122 LYS A N 1
ATOM 908 C CA . LYS A 1 122 ? -1.386 2.889 21.096 1.00 75.00 122 LYS A CA 1
ATOM 909 C C . LYS A 1 122 ? -1.364 2.409 19.650 1.00 75.00 122 LYS A C 1
ATOM 911 O O . LYS A 1 122 ? -1.429 3.243 18.760 1.00 75.00 122 LYS A O 1
ATOM 916 N N . VAL A 1 123 ? -1.271 1.102 19.388 1.00 65.81 123 VAL A N 1
ATOM 917 C CA . VAL A 1 123 ? -1.356 0.566 18.014 1.00 65.81 123 VAL A CA 1
ATOM 918 C C . VAL A 1 123 ? -2.732 0.840 17.398 1.00 65.81 123 VAL A C 1
ATOM 920 O O . VAL A 1 123 ? -2.818 1.026 16.188 1.00 65.81 123 VAL A O 1
ATOM 923 N N . PHE A 1 124 ? -3.792 0.933 18.208 1.00 69.56 124 PHE A N 1
ATOM 924 C CA . PHE A 1 124 ? -5.125 1.297 17.720 1.00 69.56 124 PHE A CA 1
ATOM 925 C C . PHE A 1 124 ? -5.273 2.801 17.448 1.00 69.56 124 PHE A C 1
ATOM 927 O O . PHE A 1 124 ? -6.057 3.183 16.592 1.00 69.56 124 PHE A O 1
ATOM 934 N N . ASP A 1 125 ? -4.473 3.651 18.089 1.00 66.75 125 ASP A N 1
ATOM 935 C CA . ASP A 1 125 ? -4.417 5.090 17.780 1.00 66.75 125 ASP A CA 1
ATOM 936 C C . ASP A 1 125 ? -3.304 5.442 16.772 1.00 66.75 125 ASP A C 1
ATOM 938 O O . ASP A 1 125 ? -3.192 6.575 16.299 1.00 66.75 125 ASP A O 1
ATOM 942 N N . GLY A 1 126 ? -2.436 4.478 16.466 1.00 72.25 126 GLY A N 1
ATOM 943 C CA . GLY A 1 126 ? -1.227 4.648 15.679 1.00 72.25 126 GLY A CA 1
ATOM 944 C C . GLY A 1 126 ? -1.397 4.239 14.221 1.00 72.25 126 GLY A C 1
ATOM 945 O O . GLY A 1 126 ? -2.234 3.420 13.854 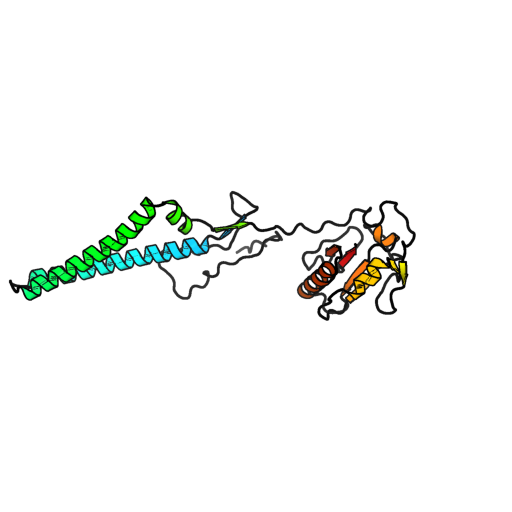1.00 72.25 126 GLY A O 1
ATOM 946 N N . SER A 1 127 ? -0.540 4.789 13.363 1.00 80.62 127 SER A N 1
ATOM 947 C CA . SER A 1 127 ? -0.432 4.336 11.977 1.00 80.62 127 SER A CA 1
ATOM 948 C C . SER A 1 127 ? 0.505 3.138 11.862 1.00 80.62 127 SER A C 1
ATOM 950 O O . SER A 1 127 ? 1.626 3.169 12.377 1.00 80.62 127 SER A O 1
ATOM 952 N N . LEU A 1 128 ? 0.087 2.113 11.119 1.00 84.56 128 LEU A N 1
ATOM 953 C CA . LEU A 1 128 ? 0.975 1.047 10.669 1.00 84.56 128 LEU A CA 1
ATOM 954 C C . LEU A 1 128 ? 2.025 1.661 9.734 1.00 84.56 128 LEU A C 1
ATOM 956 O O . LEU A 1 128 ? 1.682 2.332 8.761 1.00 84.56 128 LEU A O 1
ATOM 960 N N . ARG A 1 129 ? 3.304 1.444 10.045 1.00 85.69 129 ARG A N 1
ATOM 961 C CA . ARG A 1 129 ? 4.433 2.012 9.301 1.00 85.69 129 ARG A CA 1
ATOM 962 C C . ARG A 1 129 ? 5.008 0.967 8.358 1.00 85.69 129 ARG A C 1
ATOM 964 O O . ARG A 1 129 ? 5.619 0.001 8.809 1.00 85.69 129 ARG A O 1
ATOM 971 N N . ILE A 1 130 ? 4.835 1.173 7.060 1.00 85.81 130 ILE A N 1
ATOM 972 C CA . ILE A 1 130 ? 5.327 0.273 6.016 1.00 85.81 130 ILE A CA 1
ATOM 973 C C . ILE A 1 130 ? 6.490 0.960 5.304 1.00 85.81 130 ILE A C 1
ATOM 975 O O . ILE A 1 130 ? 6.360 2.099 4.859 1.00 85.81 130 ILE A O 1
ATOM 979 N N . GLN A 1 131 ? 7.630 0.281 5.190 1.00 83.00 131 GLN A N 1
ATOM 980 C CA . GLN A 1 131 ? 8.712 0.759 4.330 1.00 83.00 131 GLN A CA 1
ATOM 981 C C . GLN A 1 131 ? 8.308 0.556 2.872 1.00 83.00 131 GLN A C 1
ATOM 983 O O . GLN A 1 131 ? 7.897 -0.542 2.495 1.00 83.00 131 GLN A O 1
ATOM 988 N N . PHE A 1 132 ? 8.426 1.600 2.060 1.00 75.62 132 PHE A N 1
ATOM 989 C CA . PHE A 1 132 ? 8.257 1.485 0.618 1.00 75.62 132 PHE A CA 1
ATOM 990 C C . PHE A 1 132 ? 9.599 1.751 -0.058 1.00 75.62 132 PHE A C 1
ATOM 992 O O . PHE A 1 132 ? 10.382 2.588 0.385 1.00 75.62 132 PHE A O 1
ATOM 999 N N . VAL A 1 133 ? 9.874 1.018 -1.133 1.00 71.25 133 VAL A N 1
ATOM 1000 C CA . VAL A 1 133 ? 11.002 1.330 -2.007 1.00 71.25 133 VAL A CA 1
ATOM 1001 C C . VAL A 1 133 ? 10.502 2.390 -2.973 1.00 71.25 133 VAL A C 1
ATOM 1003 O O . VAL A 1 133 ? 9.637 2.110 -3.803 1.00 71.25 133 VAL A O 1
ATOM 1006 N N . GLU A 1 134 ? 10.990 3.621 -2.831 1.00 65.12 134 GLU A N 1
ATOM 1007 C CA . GLU A 1 134 ? 10.762 4.640 -3.850 1.00 65.12 134 GLU A CA 1
ATOM 1008 C C . GLU A 1 134 ? 11.388 4.134 -5.148 1.00 65.12 134 GLU A C 1
ATOM 1010 O O . GLU A 1 134 ? 12.563 3.754 -5.167 1.00 65.12 134 GLU A O 1
ATOM 1015 N N . LYS A 1 135 ? 10.593 4.060 -6.222 1.00 58.56 135 LYS A N 1
ATOM 1016 C CA . LYS A 1 135 ? 11.135 3.732 -7.538 1.00 58.56 135 LYS A CA 1
ATOM 1017 C C . LYS A 1 135 ? 12.175 4.805 -7.842 1.00 58.56 135 LYS A C 1
ATOM 1019 O O . LYS A 1 135 ? 11.816 5.970 -7.999 1.00 58.56 135 LYS A O 1
ATOM 1024 N N . VAL A 1 136 ? 13.451 4.422 -7.868 1.00 60.16 136 VAL A N 1
ATOM 1025 C CA . VAL A 1 136 ? 14.512 5.328 -8.303 1.00 60.16 136 VAL A CA 1
ATOM 1026 C C . VAL A 1 136 ? 14.128 5.745 -9.720 1.00 60.16 136 VAL A C 1
ATOM 1028 O O . VAL A 1 136 ? 13.915 4.852 -10.543 1.00 60.16 136 VAL A O 1
ATOM 1031 N N . PRO A 1 137 ? 13.945 7.048 -10.002 1.00 59.72 137 PRO A N 1
ATOM 1032 C CA . PRO A 1 137 ? 13.722 7.478 -11.367 1.00 59.72 137 PRO A CA 1
ATOM 1033 C C . PRO A 1 137 ? 14.909 6.975 -12.173 1.00 59.72 137 PRO A C 1
ATOM 1035 O O . PRO A 1 137 ? 16.061 7.246 -11.810 1.00 59.72 137 PRO A O 1
ATOM 1038 N N . ASP A 1 138 ? 14.615 6.186 -13.206 1.00 57.38 138 ASP A N 1
ATOM 1039 C CA . ASP A 1 138 ? 15.628 5.747 -14.149 1.00 57.38 138 ASP A CA 1
ATOM 1040 C C . ASP A 1 138 ? 16.350 7.026 -14.605 1.00 57.38 138 ASP A C 1
ATOM 1042 O O . ASP A 1 138 ? 15.709 8.043 -14.880 1.00 57.38 138 ASP A O 1
ATOM 1046 N N . LYS A 1 139 ? 17.679 7.058 -14.507 1.00 63.12 139 LYS A N 1
ATOM 1047 C CA . LYS A 1 139 ? 18.470 8.200 -14.972 1.00 63.12 139 LYS A CA 1
ATOM 1048 C C . LYS A 1 139 ? 18.925 7.880 -16.380 1.00 63.12 139 LYS A C 1
ATOM 1050 O O . LYS A 1 139 ? 19.330 6.748 -16.629 1.00 63.12 139 LYS A O 1
ATOM 1055 N N . GLU A 1 140 ? 18.889 8.883 -17.251 1.00 61.19 140 GLU A N 1
ATOM 1056 C CA . GLU A 1 140 ? 19.491 8.775 -18.577 1.00 61.19 140 GLU A CA 1
ATOM 1057 C C . GLU A 1 140 ? 20.922 8.231 -18.475 1.00 61.19 140 GLU A C 1
ATOM 1059 O O . GLU A 1 140 ? 21.683 8.725 -17.626 1.00 61.19 140 GLU A O 1
ATOM 1064 N N . PRO A 1 141 ? 21.305 7.267 -19.332 1.00 62.72 141 PRO A N 1
ATOM 1065 C CA . PRO A 1 141 ? 22.673 6.825 -19.474 1.00 62.72 141 PRO A CA 1
ATOM 1066 C C . PRO A 1 141 ? 23.624 8.012 -19.579 1.00 62.72 141 PRO A C 1
ATOM 1068 O O . PRO A 1 141 ? 23.386 8.974 -20.323 1.00 62.72 141 PRO A O 1
ATOM 1071 N N . LEU A 1 142 ? 24.746 7.950 -18.861 1.00 61.25 142 LEU A N 1
ATOM 1072 C CA . LEU A 1 142 ? 25.839 8.882 -19.132 1.00 61.25 142 LEU A CA 1
ATOM 1073 C C . LEU A 1 142 ? 26.294 8.717 -20.585 1.00 61.25 142 LEU A C 1
ATOM 1075 O O . LEU A 1 142 ? 26.211 7.631 -21.158 1.00 61.25 142 LEU A O 1
ATOM 1079 N N . SER A 1 143 ? 26.859 9.775 -21.173 1.00 58.59 143 SER A N 1
ATOM 1080 C CA . SER A 1 143 ? 27.363 9.707 -22.548 1.00 58.59 143 SER A CA 1
ATOM 1081 C C . SER A 1 143 ? 28.370 8.573 -22.750 1.00 58.59 143 SER A C 1
ATOM 1083 O O . SER A 1 143 ? 28.474 8.052 -23.845 1.00 58.59 143 SER A O 1
ATOM 1085 N N . THR A 1 144 ? 29.071 8.118 -21.716 1.00 60.84 144 THR A N 1
ATOM 1086 C CA . THR A 1 144 ? 30.036 7.015 -21.801 1.00 60.84 144 THR A CA 1
ATOM 1087 C C . THR A 1 144 ? 29.431 5.609 -21.691 1.00 60.84 144 THR A C 1
ATOM 1089 O O . THR A 1 144 ? 30.168 4.634 -21.860 1.00 60.84 144 THR A O 1
ATOM 1092 N N . GLU A 1 145 ? 28.129 5.454 -21.420 1.00 63.94 145 GLU A N 1
ATOM 1093 C CA . GLU A 1 145 ? 27.504 4.130 -21.301 1.00 63.94 145 GLU A CA 1
ATOM 1094 C C . GLU A 1 145 ? 27.573 3.358 -22.624 1.00 63.94 145 GLU A C 1
ATOM 1096 O O . GLU A 1 145 ? 27.308 3.891 -23.701 1.00 63.94 145 GLU A O 1
ATOM 1101 N N . GLY A 1 146 ? 28.024 2.101 -22.537 1.00 62.56 146 GLY A N 1
ATOM 1102 C CA . GLY A 1 146 ? 28.265 1.197 -23.667 1.00 62.56 146 GLY A CA 1
ATOM 1103 C C . GLY A 1 146 ? 29.453 1.560 -24.566 1.00 62.56 146 GLY A C 1
ATOM 1104 O O . GLY A 1 146 ? 29.865 0.722 -25.363 1.00 62.56 146 GLY A O 1
ATOM 1105 N N . ASN A 1 147 ? 30.053 2.749 -24.428 1.00 67.25 147 ASN A N 1
ATOM 1106 C CA . ASN A 1 147 ? 31.167 3.207 -25.261 1.00 67.25 147 ASN A CA 1
ATOM 1107 C C . ASN A 1 147 ? 32.168 4.106 -24.500 1.00 67.25 147 ASN A C 1
ATOM 1109 O O . ASN A 1 147 ? 32.287 5.302 -24.787 1.00 67.25 147 ASN A O 1
ATOM 1113 N N . PRO A 1 148 ? 32.936 3.550 -23.546 1.00 63.03 148 PRO A N 1
ATOM 1114 C CA . PRO A 1 148 ? 33.865 4.325 -22.717 1.00 63.03 148 PRO A CA 1
ATOM 1115 C C . PRO A 1 148 ? 35.026 4.948 -23.511 1.00 63.03 148 PRO A C 1
ATOM 1117 O O . PRO A 1 148 ? 35.645 5.898 -23.042 1.00 63.03 148 PRO A O 1
ATOM 1120 N N . ASN A 1 149 ? 35.299 4.442 -24.720 1.00 68.44 149 ASN A N 1
ATOM 1121 C CA . ASN A 1 149 ? 36.382 4.904 -25.591 1.00 68.44 149 ASN A CA 1
ATOM 1122 C C . ASN A 1 149 ? 35.902 5.844 -26.711 1.00 68.44 149 ASN A C 1
ATOM 1124 O O . ASN A 1 149 ? 36.705 6.229 -27.558 1.00 68.44 149 ASN A O 1
ATOM 1128 N N . ASN A 1 150 ? 34.608 6.190 -26.745 1.00 69.62 150 ASN A N 1
ATOM 1129 C CA . ASN A 1 150 ? 33.996 7.018 -27.790 1.00 69.62 150 ASN A CA 1
ATOM 1130 C C . ASN A 1 150 ? 34.266 6.503 -29.229 1.00 69.62 150 ASN A C 1
ATOM 1132 O O . ASN A 1 150 ? 34.392 7.294 -30.164 1.00 69.62 150 ASN A O 1
ATOM 1136 N N . SER A 1 151 ? 34.372 5.179 -29.407 1.00 73.50 151 SER A N 1
ATOM 1137 C CA . SER A 1 151 ? 34.544 4.527 -30.714 1.00 73.50 151 SER A CA 1
ATOM 1138 C C . SER A 1 151 ? 33.243 4.594 -31.516 1.00 73.50 151 SER A C 1
ATOM 1140 O O . SER A 1 151 ? 32.176 4.336 -30.976 1.00 73.50 151 SER A O 1
ATOM 1142 N N . GLN A 1 152 ? 33.313 4.939 -32.799 1.00 74.50 152 GLN A N 1
ATOM 1143 C CA . GLN A 1 152 ? 32.136 4.983 -33.684 1.00 74.50 152 GLN A CA 1
ATOM 1144 C C . GLN A 1 152 ? 31.988 3.705 -34.529 1.00 74.50 152 GLN A C 1
ATOM 1146 O O . GLN A 1 152 ? 31.162 3.637 -35.443 1.00 74.50 152 GLN A O 1
ATOM 1151 N N . ASP A 1 153 ? 32.806 2.697 -34.225 1.00 81.19 153 ASP A N 1
ATOM 1152 C CA . ASP A 1 153 ? 32.812 1.419 -34.917 1.00 81.19 153 ASP A CA 1
ATOM 1153 C C . ASP A 1 153 ? 31.882 0.442 -34.195 1.00 81.19 153 ASP A C 1
ATOM 1155 O O . ASP A 1 153 ? 31.871 0.352 -32.964 1.00 81.19 153 ASP A O 1
ATOM 1159 N N . CYS A 1 154 ? 31.104 -0.319 -34.963 1.00 83.25 154 CYS A N 1
ATOM 1160 C CA . CYS A 1 154 ? 30.198 -1.312 -34.397 1.00 83.25 154 CYS A CA 1
ATOM 1161 C C . CYS A 1 154 ? 30.982 -2.456 -33.738 1.00 83.25 154 CYS A C 1
ATOM 1163 O O . CYS A 1 154 ? 31.694 -3.204 -34.413 1.00 83.25 154 CYS A O 1
ATOM 1165 N N . ASN A 1 155 ? 30.837 -2.627 -32.424 1.00 79.94 155 ASN A N 1
ATOM 1166 C CA . ASN A 1 155 ? 31.570 -3.637 -31.670 1.00 79.94 155 ASN A CA 1
ATOM 1167 C C . ASN A 1 155 ? 30.892 -5.010 -31.797 1.00 79.94 155 ASN A C 1
ATOM 1169 O O . ASN A 1 155 ? 29.843 -5.245 -31.198 1.00 79.94 155 ASN A O 1
ATOM 1173 N N . ASN A 1 156 ? 31.507 -5.921 -32.560 1.00 87.75 156 ASN A N 1
ATOM 1174 C CA . ASN A 1 156 ? 31.051 -7.306 -32.745 1.00 87.75 156 ASN A CA 1
ATOM 1175 C C . ASN A 1 156 ? 29.565 -7.413 -33.144 1.00 87.75 156 ASN A C 1
ATOM 1177 O O . ASN A 1 156 ? 28.782 -8.179 -32.568 1.00 87.75 156 ASN A O 1
ATOM 1181 N N . CYS A 1 157 ? 29.164 -6.576 -34.097 1.00 90.50 157 CYS A N 1
ATOM 1182 C CA . CYS A 1 157 ? 27.775 -6.456 -34.494 1.00 90.50 157 CYS A CA 1
ATOM 1183 C C . CYS A 1 157 ? 27.352 -7.473 -35.547 1.00 90.50 157 CYS A C 1
ATOM 1185 O O . CYS A 1 157 ? 28.104 -7.821 -36.456 1.00 90.50 157 CYS A O 1
ATOM 1187 N N . VAL A 1 158 ? 26.089 -7.870 -35.457 1.00 92.94 158 VAL A N 1
ATOM 1188 C CA . VAL A 1 158 ? 25.391 -8.712 -36.425 1.00 92.94 158 VAL A CA 1
ATOM 1189 C C . VAL A 1 158 ? 24.221 -7.947 -37.024 1.00 92.94 158 VAL A C 1
ATOM 1191 O O . VAL A 1 158 ? 23.659 -7.046 -36.398 1.00 92.94 158 VAL A O 1
ATOM 1194 N N . THR A 1 159 ? 23.842 -8.312 -38.246 1.00 93.19 159 THR A N 1
ATOM 1195 C CA . THR A 1 159 ? 22.686 -7.718 -38.918 1.00 93.19 159 THR A CA 1
ATOM 1196 C C . THR A 1 159 ? 21.385 -8.322 -38.390 1.00 93.19 159 THR A C 1
ATOM 1198 O O . THR A 1 159 ? 21.217 -9.542 -38.362 1.00 93.19 159 THR A O 1
ATOM 1201 N N . LEU A 1 160 ? 20.446 -7.466 -37.993 1.00 91.06 160 LEU A N 1
ATOM 1202 C CA . LEU A 1 160 ? 19.100 -7.853 -37.591 1.00 91.06 160 LEU A CA 1
ATOM 1203 C C . LEU A 1 160 ? 18.285 -8.338 -38.797 1.00 91.06 160 LEU A C 1
ATOM 1205 O O . LEU A 1 160 ? 18.398 -7.811 -39.904 1.00 91.06 160 LEU A O 1
ATOM 1209 N N . ALA A 1 161 ? 17.414 -9.324 -38.573 1.00 88.69 161 ALA A N 1
ATOM 1210 C CA . ALA A 1 161 ? 16.532 -9.838 -39.616 1.00 88.69 161 ALA A CA 1
ATOM 1211 C C . ALA A 1 161 ? 15.604 -8.739 -40.168 1.00 88.69 161 ALA A C 1
ATOM 1213 O O . ALA A 1 161 ? 15.072 -7.912 -39.418 1.00 88.69 161 ALA A O 1
ATOM 1214 N N . SER A 1 162 ? 15.374 -8.753 -41.484 1.00 83.31 162 SER A N 1
ATOM 1215 C CA . SER A 1 162 ? 14.489 -7.796 -42.152 1.00 83.31 162 SER A CA 1
ATOM 1216 C C . SER A 1 162 ? 13.103 -7.772 -41.503 1.00 83.31 162 SER A C 1
ATOM 1218 O O . SER A 1 162 ? 12.517 -8.810 -41.2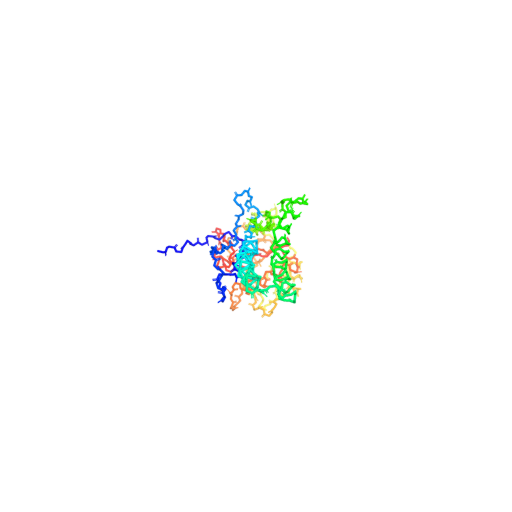00 1.00 83.31 162 SER A O 1
ATOM 1220 N N . GLY A 1 163 ? 12.582 -6.568 -41.263 1.00 82.19 163 GLY A N 1
ATOM 1221 C CA . GLY A 1 163 ? 11.295 -6.369 -40.594 1.00 82.19 163 GLY A CA 1
ATOM 1222 C C . GLY A 1 163 ? 11.353 -6.365 -39.062 1.00 82.19 163 GLY A C 1
ATOM 1223 O O . GLY A 1 163 ? 10.310 -6.154 -38.443 1.00 82.19 163 GLY A O 1
ATOM 1224 N N . ARG A 1 164 ? 12.528 -6.541 -38.438 1.00 86.75 164 ARG A N 1
ATOM 1225 C CA . ARG A 1 164 ? 12.734 -6.375 -36.982 1.00 86.75 164 ARG A CA 1
ATOM 1226 C C . ARG A 1 164 ? 13.271 -5.002 -36.581 1.00 86.75 164 ARG A C 1
ATOM 1228 O O . ARG A 1 164 ? 13.215 -4.682 -35.398 1.00 86.75 164 ARG A O 1
ATOM 1235 N N . TYR A 1 165 ? 13.725 -4.209 -37.547 1.00 91.38 165 TYR A N 1
ATOM 1236 C CA . TYR A 1 165 ? 14.296 -2.879 -37.346 1.00 91.38 165 TYR A CA 1
ATOM 1237 C C . TYR A 1 165 ? 13.627 -1.828 -38.249 1.00 91.38 165 TYR A C 1
ATOM 1239 O O . TYR A 1 165 ? 12.991 -2.193 -39.245 1.00 91.38 165 TYR A O 1
ATOM 1247 N N . LYS A 1 166 ? 13.756 -0.544 -37.896 1.00 89.94 166 LYS A N 1
ATOM 1248 C CA . LYS A 1 166 ? 13.357 0.608 -38.723 1.00 89.94 166 LYS A CA 1
ATOM 1249 C C . LYS A 1 166 ? 14.586 1.398 -39.170 1.00 89.94 166 LYS A C 1
ATOM 1251 O O . LYS A 1 166 ? 14.870 1.412 -40.364 1.00 89.94 166 LYS A O 1
ATOM 1256 N N . ASP A 1 167 ? 15.320 1.969 -38.221 1.00 90.19 167 ASP A N 1
ATOM 1257 C CA . ASP A 1 167 ? 16.508 2.785 -38.471 1.00 90.19 167 ASP A CA 1
ATOM 1258 C C . ASP A 1 167 ? 17.751 2.081 -37.901 1.00 90.19 167 ASP A C 1
ATOM 1260 O O . ASP A 1 167 ? 17.750 1.650 -36.753 1.00 90.19 167 ASP A O 1
ATOM 1264 N N . GLY A 1 168 ? 18.797 1.900 -38.712 1.00 89.62 168 GLY A N 1
ATOM 1265 C CA . GLY A 1 168 ? 19.953 1.074 -38.338 1.00 89.62 168 GLY A CA 1
ATOM 1266 C C . GLY A 1 168 ? 19.623 -0.428 -38.297 1.00 89.62 168 GLY A C 1
ATOM 1267 O O . GLY A 1 168 ? 18.562 -0.859 -37.849 1.00 89.62 168 GLY A O 1
ATOM 1268 N N . ASN A 1 169 ? 20.513 -1.265 -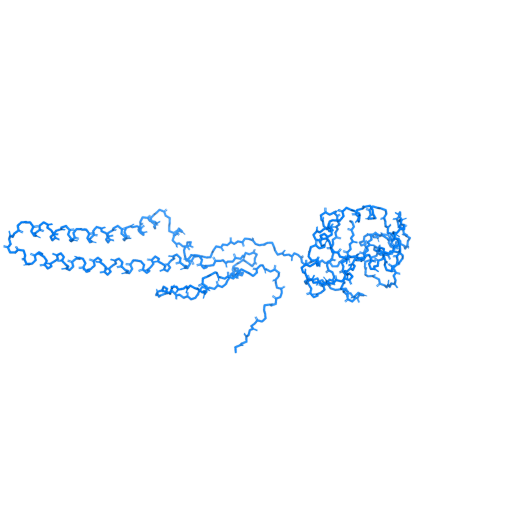38.825 1.00 92.25 169 ASN A N 1
ATOM 1269 C CA . ASN A 1 169 ? 20.262 -2.702 -38.982 1.00 92.25 169 ASN A CA 1
ATOM 1270 C C . ASN A 1 169 ? 21.284 -3.589 -38.270 1.00 92.25 169 ASN A C 1
ATOM 1272 O O . ASN A 1 169 ? 21.232 -4.806 -38.431 1.00 92.25 169 ASN A O 1
ATOM 1276 N N . MET A 1 170 ? 22.210 -3.013 -37.511 1.00 91.75 170 MET A N 1
ATOM 1277 C CA . MET A 1 170 ? 23.281 -3.731 -36.833 1.00 91.75 170 MET A CA 1
ATOM 1278 C C . MET A 1 170 ? 23.219 -3.499 -35.327 1.00 91.75 170 MET A C 1
ATOM 1280 O O . MET A 1 170 ? 22.938 -2.402 -34.854 1.00 91.75 170 MET A O 1
ATOM 1284 N N . ILE A 1 171 ? 23.497 -4.552 -34.567 1.00 92.38 171 ILE A N 1
ATOM 1285 C CA . ILE A 1 171 ? 23.567 -4.502 -33.106 1.00 92.38 171 ILE A CA 1
ATOM 1286 C C . ILE A 1 171 ? 24.576 -5.534 -32.615 1.00 92.38 171 ILE A C 1
ATOM 1288 O O . ILE A 1 171 ? 24.818 -6.526 -33.305 1.00 92.38 171 ILE A O 1
ATOM 1292 N N . ASN A 1 172 ? 25.169 -5.322 -31.444 1.00 92.06 172 ASN A N 1
ATOM 1293 C CA . ASN A 1 172 ? 26.108 -6.265 -30.849 1.00 92.06 172 ASN A CA 1
ATOM 1294 C C . ASN A 1 172 ? 25.506 -7.684 -30.774 1.00 92.06 172 ASN A C 1
ATOM 1296 O O . ASN A 1 172 ? 24.328 -7.865 -30.455 1.00 92.06 172 ASN A O 1
ATOM 1300 N N . SER A 1 173 ? 26.317 -8.696 -31.083 1.00 91.62 173 SER A N 1
ATOM 1301 C CA . SER A 1 173 ? 25.874 -10.094 -31.149 1.00 91.62 173 SER A CA 1
ATOM 1302 C C . SER A 1 173 ? 25.271 -10.628 -29.843 1.00 91.62 173 SER A C 1
ATOM 1304 O O . SER A 1 173 ? 24.300 -11.385 -29.907 1.00 91.62 173 SER A O 1
ATOM 1306 N N . ASP A 1 174 ? 25.751 -10.191 -28.675 1.00 90.00 174 ASP A N 1
ATOM 1307 C CA . ASP A 1 174 ? 25.201 -10.598 -27.376 1.00 90.00 174 ASP A CA 1
ATOM 1308 C C . ASP A 1 174 ? 23.806 -10.005 -27.152 1.00 90.00 174 ASP A C 1
ATOM 1310 O O . ASP A 1 174 ? 22.901 -10.679 -26.650 1.00 90.00 174 ASP A O 1
ATOM 1314 N N . ILE A 1 175 ? 23.603 -8.755 -27.583 1.00 91.50 175 ILE A N 1
ATOM 1315 C CA . ILE A 1 175 ? 22.285 -8.116 -27.577 1.00 91.50 175 ILE A CA 1
ATOM 1316 C C . ILE A 1 175 ? 21.357 -8.866 -28.526 1.00 91.50 175 ILE A C 1
ATOM 1318 O O . ILE A 1 175 ? 20.277 -9.278 -28.113 1.00 91.50 175 ILE A O 1
ATOM 1322 N N . ALA A 1 176 ? 21.781 -9.103 -29.769 1.00 92.38 176 ALA A N 1
ATOM 1323 C CA . ALA A 1 176 ? 20.982 -9.820 -30.760 1.00 92.38 176 ALA A CA 1
ATOM 1324 C C . ALA A 1 176 ? 20.556 -11.213 -30.267 1.00 92.38 176 ALA A C 1
ATOM 1326 O O . ALA A 1 176 ? 19.408 -11.612 -30.468 1.00 92.38 176 ALA A O 1
ATOM 1327 N N . ALA A 1 177 ? 21.448 -11.937 -29.585 1.00 91.38 177 ALA A N 1
ATOM 1328 C CA . ALA A 1 177 ? 21.142 -13.233 -28.990 1.00 91.38 177 ALA A CA 1
ATOM 1329 C C . ALA A 1 177 ? 20.083 -13.115 -27.881 1.00 91.38 177 ALA A C 1
ATOM 1331 O O . ALA A 1 177 ? 19.090 -13.846 -27.903 1.00 91.38 177 ALA A O 1
ATOM 1332 N N . LYS A 1 178 ? 20.246 -12.162 -26.953 1.00 92.31 178 LYS A N 1
ATOM 1333 C CA . LYS A 1 178 ? 19.294 -11.917 -25.857 1.00 92.31 178 LYS A CA 1
ATOM 1334 C C . LYS A 1 178 ? 17.949 -11.358 -26.329 1.00 92.31 178 LYS A C 1
ATOM 1336 O O . LYS A 1 178 ? 16.930 -11.652 -25.719 1.00 92.31 178 LYS A O 1
ATOM 1341 N N . LEU A 1 179 ? 17.889 -10.622 -27.441 1.00 92.12 179 LEU A N 1
ATOM 1342 C CA . LEU A 1 179 ? 16.617 -10.142 -28.005 1.00 92.12 179 LEU A CA 1
ATOM 1343 C C . LEU A 1 179 ? 15.654 -11.291 -28.341 1.00 92.12 179 LEU A C 1
ATOM 1345 O O . LEU A 1 179 ? 14.438 -11.104 -28.294 1.00 92.12 179 LEU A O 1
ATOM 1349 N N . ASN A 1 180 ? 16.181 -12.478 -28.654 1.00 89.62 180 ASN A N 1
ATOM 1350 C CA . ASN A 1 180 ? 15.374 -13.661 -28.953 1.00 89.62 180 ASN A CA 1
ATOM 1351 C C . ASN A 1 180 ? 14.829 -14.361 -27.697 1.00 89.62 180 ASN A C 1
ATOM 1353 O O . ASN A 1 180 ? 13.945 -15.204 -27.818 1.00 89.62 180 ASN A O 1
ATOM 1357 N N . THR A 1 181 ? 15.336 -14.031 -26.504 1.00 91.25 181 THR A N 1
ATOM 1358 C CA . THR A 1 181 ? 14.884 -14.617 -25.230 1.00 91.25 181 THR A CA 1
ATOM 1359 C C . THR A 1 181 ? 13.852 -13.749 -24.506 1.00 91.25 181 THR A C 1
ATOM 1361 O O . THR A 1 181 ? 13.277 -14.181 -23.508 1.00 91.25 181 THR A O 1
ATOM 1364 N N . VAL A 1 182 ? 13.588 -12.537 -25.008 1.00 92.25 182 VAL A N 1
ATOM 1365 C CA . VAL A 1 182 ? 12.629 -11.593 -24.423 1.00 92.25 182 VAL A CA 1
ATOM 1366 C C . VAL A 1 182 ? 11.217 -12.172 -24.474 1.00 92.25 182 VAL A C 1
ATOM 1368 O O . VAL A 1 182 ? 10.685 -12.454 -25.548 1.00 92.25 182 VAL A O 1
ATOM 1371 N N . ASN A 1 183 ? 10.568 -12.282 -23.313 1.00 91.56 183 ASN A N 1
ATOM 1372 C CA . ASN A 1 183 ? 9.139 -12.572 -23.259 1.00 91.56 183 ASN A CA 1
ATOM 1373 C C . ASN A 1 183 ? 8.343 -11.291 -23.534 1.00 91.56 183 ASN A C 1
ATOM 1375 O O . ASN A 1 183 ? 8.265 -10.391 -22.702 1.00 91.56 183 ASN A O 1
ATOM 1379 N N . THR A 1 184 ? 7.727 -11.227 -24.707 1.00 86.00 184 THR A N 1
ATOM 1380 C CA . THR A 1 184 ? 7.052 -10.025 -25.207 1.00 86.00 184 THR A CA 1
ATOM 1381 C C . THR A 1 184 ? 5.591 -9.947 -24.789 1.00 86.00 184 THR A C 1
ATOM 1383 O O . THR A 1 184 ? 4.938 -8.952 -25.083 1.00 86.00 184 THR A O 1
ATOM 1386 N N . ASN A 1 185 ? 5.043 -10.987 -24.146 1.00 86.50 185 ASN A N 1
ATOM 1387 C CA . ASN A 1 185 ? 3.621 -11.088 -23.805 1.00 86.50 185 ASN A CA 1
ATOM 1388 C C . ASN A 1 185 ? 2.678 -10.824 -25.002 1.00 86.50 185 ASN A C 1
ATOM 1390 O O . ASN A 1 185 ? 1.588 -10.284 -24.832 1.00 86.50 185 ASN A O 1
ATOM 1394 N N . GLY A 1 186 ? 3.109 -11.171 -26.222 1.00 86.50 186 GLY A N 1
ATOM 1395 C CA . GLY A 1 186 ? 2.340 -10.947 -27.453 1.00 86.50 186 GLY A CA 1
ATOM 1396 C C . GLY A 1 186 ? 2.345 -9.502 -27.969 1.00 86.50 186 GLY A C 1
ATOM 1397 O O . GLY A 1 186 ? 1.650 -9.204 -28.936 1.00 86.50 186 GLY A O 1
ATOM 1398 N N . ILE A 1 187 ? 3.127 -8.605 -27.361 1.00 90.75 187 ILE A N 1
ATOM 1399 C CA . ILE A 1 187 ? 3.223 -7.199 -27.767 1.00 90.75 187 ILE A CA 1
ATOM 1400 C C . ILE A 1 187 ? 3.982 -7.093 -29.092 1.00 90.75 187 ILE A C 1
ATOM 1402 O O . ILE A 1 187 ? 5.062 -7.664 -29.261 1.00 90.75 187 ILE A O 1
ATOM 1406 N N . ASN A 1 188 ? 3.424 -6.327 -30.030 1.00 91.25 188 ASN A N 1
ATOM 1407 C CA . ASN A 1 188 ? 4.037 -6.062 -31.326 1.00 91.25 188 ASN A CA 1
ATOM 1408 C C . ASN A 1 188 ? 5.077 -4.935 -31.215 1.00 91.25 188 ASN A C 1
ATOM 1410 O O . ASN A 1 188 ? 4.736 -3.750 -31.249 1.00 91.25 188 ASN A O 1
ATOM 1414 N N . TRP A 1 189 ? 6.348 -5.307 -31.083 1.00 92.44 189 TRP A N 1
ATOM 1415 C CA . TRP A 1 189 ? 7.467 -4.377 -30.925 1.00 92.44 189 TRP A CA 1
ATOM 1416 C C . TRP A 1 189 ? 8.462 -4.452 -32.086 1.00 92.44 189 TRP A C 1
ATOM 1418 O O . TRP A 1 189 ? 8.506 -5.419 -32.853 1.00 92.44 189 TRP A O 1
ATOM 1428 N N . ILE A 1 190 ? 9.283 -3.413 -32.201 1.00 92.62 190 ILE A N 1
ATOM 1429 C CA . ILE A 1 190 ? 10.321 -3.263 -33.218 1.00 92.62 190 ILE A CA 1
ATOM 1430 C C . ILE A 1 190 ? 11.550 -2.591 -32.610 1.00 92.62 190 ILE A C 1
ATOM 1432 O O . ILE A 1 190 ? 11.417 -1.763 -31.715 1.00 92.62 190 ILE A O 1
ATOM 1436 N N . VAL A 1 191 ? 12.735 -2.909 -33.120 1.00 93.50 191 VAL A N 1
ATOM 1437 C CA . VAL A 1 191 ? 13.910 -2.058 -32.924 1.00 93.50 191 VAL A CA 1
ATOM 1438 C C . VAL A 1 191 ? 13.692 -0.781 -33.740 1.00 93.50 191 VAL A C 1
ATOM 1440 O O . VAL A 1 191 ? 13.734 -0.808 -34.970 1.00 93.50 191 VAL A O 1
ATOM 1443 N N . SER A 1 192 ? 13.327 0.316 -33.082 1.00 91.75 192 SER A N 1
ATOM 1444 C CA . SER A 1 192 ? 13.086 1.591 -33.759 1.00 91.75 192 SER A CA 1
ATOM 1445 C C . SER A 1 192 ? 14.387 2.199 -34.253 1.00 91.75 192 SER A C 1
ATOM 1447 O O . SER A 1 192 ? 14.411 2.673 -35.385 1.00 91.75 192 SER A O 1
ATOM 1449 N N . GLU A 1 193 ? 15.446 2.116 -33.448 1.00 91.25 193 GLU A N 1
ATOM 1450 C CA . GLU A 1 193 ? 16.776 2.588 -33.817 1.00 91.25 193 GLU A CA 1
ATOM 1451 C C . GLU A 1 193 ? 17.872 1.642 -33.297 1.00 91.25 193 GLU A C 1
ATOM 1453 O O . GLU A 1 193 ? 17.803 1.151 -32.170 1.00 91.25 193 GLU A O 1
ATOM 1458 N N . ALA A 1 194 ? 18.869 1.364 -34.133 1.00 91.31 194 ALA A N 1
ATOM 1459 C CA . ALA A 1 194 ? 20.084 0.619 -33.809 1.00 91.31 194 ALA A CA 1
ATOM 1460 C C . ALA A 1 194 ? 21.290 1.238 -34.539 1.00 91.31 194 ALA A C 1
ATOM 1462 O O . ALA A 1 194 ? 21.192 2.321 -35.112 1.00 91.31 194 ALA A O 1
ATOM 1463 N N . TYR A 1 195 ? 22.436 0.551 -34.571 1.00 90.88 195 TYR A N 1
ATOM 1464 C CA . TYR A 1 195 ? 23.590 1.021 -35.335 1.00 90.88 195 TYR A CA 1
ATOM 1465 C C . TYR A 1 195 ? 23.397 0.795 -36.851 1.00 90.88 195 TYR A C 1
ATOM 1467 O O . TYR A 1 195 ? 22.894 -0.258 -37.262 1.00 90.88 195 TYR A O 1
ATOM 1475 N N . PRO A 1 196 ? 23.864 1.709 -37.719 1.00 89.62 196 PRO A N 1
ATOM 1476 C CA . PRO A 1 196 ? 24.350 3.051 -37.394 1.00 89.62 196 PRO A CA 1
ATOM 1477 C C . PRO A 1 196 ? 23.194 3.982 -36.989 1.00 89.62 196 PRO A C 1
ATOM 1479 O O . PRO A 1 196 ? 22.113 3.871 -37.573 1.00 89.62 196 PRO A O 1
ATOM 1482 N N . PRO A 1 197 ? 23.420 4.906 -36.035 1.00 87.12 197 PRO A N 1
ATOM 1483 C CA . PRO A 1 197 ? 22.365 5.777 -35.534 1.00 87.12 197 PRO A CA 1
ATOM 1484 C C . PRO A 1 197 ? 21.880 6.731 -36.624 1.00 87.12 197 PRO A C 1
ATOM 1486 O O . PRO A 1 197 ? 22.671 7.240 -37.425 1.00 87.12 197 PRO A O 1
ATOM 1489 N N . ALA A 1 198 ? 20.578 7.001 -36.637 1.00 85.56 198 A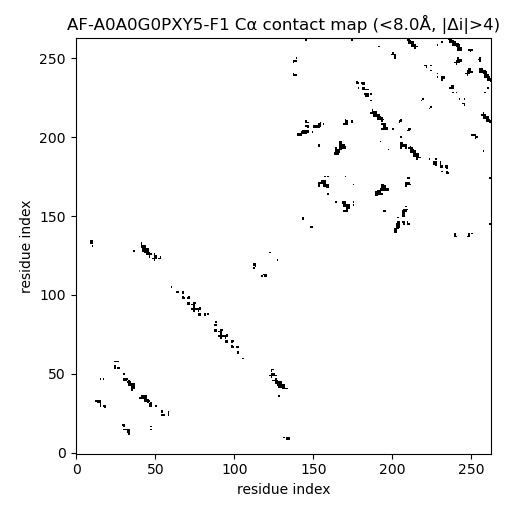LA A N 1
ATOM 1490 C CA . ALA A 1 198 ? 19.964 7.894 -37.616 1.00 85.56 198 ALA A CA 1
ATOM 1491 C C . ALA A 1 198 ? 20.133 9.371 -37.241 1.00 85.56 198 ALA A C 1
ATOM 1493 O O . ALA A 1 198 ? 20.072 10.248 -38.106 1.00 85.56 198 ALA A O 1
ATOM 1494 N N . SER A 1 199 ? 20.335 9.656 -35.953 1.00 81.94 199 SER A N 1
ATOM 1495 C CA . SER A 1 199 ? 20.412 11.013 -35.421 1.00 81.94 199 SER A CA 1
ATOM 1496 C C . SER A 1 199 ? 21.446 11.145 -34.296 1.00 81.94 199 SER A C 1
ATOM 1498 O O . SER A 1 199 ? 22.210 10.222 -34.005 1.00 81.94 199 SER A O 1
ATOM 1500 N N . GLN A 1 200 ? 21.559 12.344 -33.719 1.00 81.25 200 GLN A N 1
ATOM 1501 C CA . GLN A 1 200 ? 22.453 12.564 -32.586 1.00 81.25 200 GLN A CA 1
ATOM 1502 C C . GLN A 1 200 ? 21.838 12.014 -31.303 1.00 81.25 200 GLN A C 1
ATOM 1504 O O . GLN A 1 200 ? 20.715 12.362 -30.960 1.00 81.25 200 GLN A O 1
ATOM 1509 N N . HIS A 1 201 ? 22.620 11.228 -30.566 1.00 76.88 201 HIS A N 1
ATOM 1510 C CA . HIS A 1 201 ? 22.196 10.610 -29.312 1.00 76.88 201 HIS A CA 1
ATOM 1511 C C . HIS A 1 201 ? 23.054 11.053 -28.135 1.00 76.88 201 HIS A C 1
ATOM 1513 O O . HIS A 1 201 ? 24.267 11.263 -28.265 1.00 76.88 201 HIS A O 1
ATOM 1519 N N . GLN A 1 202 ? 22.418 11.159 -26.965 1.00 76.19 202 GLN A N 1
ATOM 1520 C CA . GLN A 1 202 ? 23.107 11.431 -25.704 1.00 76.19 202 GLN A CA 1
ATOM 1521 C C . GLN A 1 202 ? 23.979 10.233 -25.293 1.00 76.19 202 GLN A C 1
ATOM 1523 O O . GLN A 1 202 ? 25.151 10.418 -24.953 1.00 76.19 202 GLN A O 1
ATOM 1528 N N . SER A 1 203 ? 23.436 9.017 -25.398 1.00 77.81 203 SER A N 1
ATOM 1529 C CA . SER A 1 203 ? 24.107 7.750 -25.090 1.00 77.81 203 SER A CA 1
ATOM 1530 C C . SER A 1 203 ? 25.058 7.343 -26.220 1.00 77.81 203 SER A C 1
ATOM 1532 O O . SER A 1 203 ? 24.628 7.126 -27.356 1.00 77.81 203 SER A O 1
ATOM 1534 N N . LYS A 1 204 ? 26.368 7.204 -25.948 1.00 82.56 204 LYS A N 1
ATOM 1535 C CA . LYS A 1 204 ? 27.335 6.848 -27.007 1.00 82.56 204 LYS A CA 1
ATOM 1536 C C . LYS A 1 204 ? 27.278 5.383 -27.447 1.00 82.56 204 LYS A C 1
ATOM 1538 O O . LYS A 1 204 ? 27.892 5.050 -28.460 1.00 82.56 204 LYS A O 1
ATOM 1543 N N . CYS A 1 205 ? 26.539 4.530 -26.741 1.00 86.06 205 CYS A N 1
ATOM 1544 C CA . CYS A 1 205 ? 26.305 3.132 -27.113 1.00 86.06 205 CYS A CA 1
ATOM 1545 C C . CYS A 1 205 ? 25.622 2.966 -28.486 1.00 86.06 205 CYS A C 1
ATOM 1547 O O . CYS A 1 205 ? 25.838 1.967 -29.172 1.00 86.06 205 CYS A O 1
ATOM 1549 N N . HIS A 1 206 ? 24.847 3.963 -28.930 1.00 86.38 206 HIS A N 1
ATOM 1550 C CA . HIS A 1 206 ? 24.203 3.949 -30.247 1.00 86.38 206 HIS A CA 1
ATOM 1551 C C . HIS A 1 206 ? 25.236 4.005 -31.376 1.00 86.38 206 HIS A C 1
ATOM 1553 O O . HIS A 1 206 ? 25.046 3.423 -32.439 1.00 86.38 206 HIS A O 1
ATOM 1559 N N . TYR A 1 207 ? 26.391 4.625 -31.115 1.00 86.62 207 TYR A N 1
ATOM 1560 C CA . TYR A 1 207 ? 27.493 4.757 -32.069 1.00 86.62 207 TYR A CA 1
ATOM 1561 C C . TYR A 1 207 ? 28.408 3.533 -32.133 1.00 86.62 207 TYR A C 1
ATOM 1563 O O . TYR A 1 207 ? 29.318 3.526 -32.949 1.00 86.62 207 TYR A O 1
ATOM 1571 N N . ASN A 1 208 ? 28.204 2.508 -31.304 1.00 85.31 208 ASN A N 1
ATOM 1572 C CA . ASN A 1 208 ? 28.997 1.276 -31.371 1.00 85.31 208 ASN A CA 1
ATOM 1573 C C . ASN A 1 208 ? 28.156 -0.010 -31.293 1.00 85.31 208 ASN A C 1
ATOM 1575 O O . ASN A 1 208 ? 28.713 -1.099 -31.151 1.00 85.31 208 ASN A O 1
ATOM 1579 N N . GLY A 1 209 ? 26.828 0.108 -31.402 1.00 87.88 209 GLY A N 1
ATOM 1580 C CA . GLY A 1 209 ? 25.894 -1.019 -31.432 1.00 87.88 209 GLY A CA 1
ATOM 1581 C C . GLY A 1 209 ? 25.670 -1.711 -30.085 1.00 87.88 209 GLY A C 1
ATOM 1582 O O . GLY A 1 209 ? 25.145 -2.822 -30.068 1.00 87.88 209 GLY A O 1
ATOM 1583 N N . MET A 1 210 ? 26.058 -1.089 -28.966 1.00 88.88 210 MET A N 1
ATOM 1584 C CA . MET A 1 210 ? 25.908 -1.642 -27.608 1.00 88.88 210 MET A CA 1
ATOM 1585 C C . MET A 1 210 ? 24.574 -1.282 -26.934 1.00 88.88 210 MET A C 1
ATOM 1587 O O . MET A 1 210 ? 24.360 -1.605 -25.765 1.00 88.88 210 MET A O 1
ATOM 1591 N N . CYS A 1 211 ? 23.678 -0.618 -27.654 1.00 89.31 211 CYS A N 1
ATOM 1592 C CA . CYS A 1 211 ? 22.305 -0.371 -27.239 1.00 89.31 211 CYS A CA 1
ATOM 1593 C C . CYS A 1 211 ? 21.399 -0.245 -28.464 1.00 89.31 211 CYS A C 1
ATOM 1595 O O . CYS A 1 211 ? 21.875 -0.226 -29.603 1.00 89.31 211 CYS A O 1
ATOM 1597 N N . ALA A 1 212 ? 20.098 -0.203 -28.213 1.00 91.12 212 ALA A N 1
ATOM 1598 C CA . ALA A 1 212 ? 19.096 0.069 -29.226 1.00 91.12 212 ALA A CA 1
ATOM 1599 C C . ALA A 1 212 ? 17.844 0.672 -28.601 1.00 91.12 212 ALA A C 1
ATOM 1601 O O . ALA A 1 212 ? 17.563 0.468 -27.418 1.00 91.12 212 ALA A O 1
ATOM 1602 N N . ASP A 1 213 ? 17.065 1.340 -29.437 1.00 91.38 213 ASP A N 1
ATOM 1603 C CA . ASP A 1 213 ? 15.771 1.880 -29.067 1.00 91.38 213 ASP A CA 1
ATOM 1604 C C . ASP A 1 213 ? 14.677 0.926 -29.543 1.00 91.38 213 ASP A C 1
ATOM 1606 O O . ASP A 1 213 ? 14.682 0.438 -30.678 1.00 91.38 213 ASP A O 1
ATOM 1610 N N . ILE A 1 214 ? 13.730 0.639 -28.659 1.00 92.81 214 ILE A N 1
ATOM 1611 C CA . ILE A 1 214 ? 12.630 -0.290 -28.886 1.00 92.81 214 ILE A CA 1
ATOM 1612 C C . ILE A 1 214 ? 11.317 0.481 -28.929 1.00 92.81 214 ILE A C 1
ATOM 1614 O O . ILE A 1 214 ? 10.875 1.057 -27.935 1.00 92.81 214 ILE A O 1
ATOM 1618 N N . GLY A 1 215 ? 10.654 0.432 -30.079 1.00 91.62 215 GLY A N 1
ATOM 1619 C CA . GLY A 1 215 ? 9.321 0.981 -30.283 1.00 91.62 215 GLY A CA 1
ATOM 1620 C C . GLY A 1 215 ? 8.228 -0.084 -30.185 1.00 91.62 215 GLY A C 1
ATOM 1621 O O . GLY A 1 215 ? 8.448 -1.269 -30.451 1.00 91.62 215 GLY A O 1
ATOM 1622 N N . ILE A 1 216 ? 7.008 0.353 -29.873 1.00 91.69 216 ILE A N 1
ATOM 1623 C CA . ILE A 1 216 ? 5.789 -0.464 -29.951 1.00 91.69 216 ILE A CA 1
ATOM 1624 C C . ILE A 1 216 ? 5.016 -0.033 -31.205 1.00 91.69 216 ILE A C 1
ATOM 1626 O O . ILE A 1 216 ? 4.732 1.149 -31.378 1.00 91.69 216 ILE A O 1
ATOM 1630 N N . ARG A 1 217 ? 4.699 -0.975 -32.105 1.00 84.69 217 ARG A N 1
ATOM 1631 C CA . ARG A 1 217 ? 4.097 -0.671 -33.422 1.00 84.69 217 ARG A CA 1
ATOM 1632 C C . ARG A 1 217 ? 2.612 -0.316 -33.354 1.00 84.69 217 ARG A C 1
ATOM 1634 O O . ARG A 1 217 ? 2.137 0.466 -34.170 1.00 84.69 217 ARG A O 1
ATOM 1641 N N . SER A 1 218 ? 1.885 -0.916 -32.420 1.00 74.88 218 SER A N 1
ATOM 1642 C CA . SER A 1 218 ? 0.462 -0.679 -32.178 1.00 74.88 218 SER A CA 1
ATOM 1643 C C . SER A 1 218 ? 0.194 -0.814 -30.680 1.00 74.88 218 SER A C 1
ATOM 1645 O O . SER A 1 218 ? 0.791 -1.670 -30.031 1.00 74.88 218 SER A O 1
ATOM 1647 N N . ASP A 1 219 ? -0.676 0.032 -30.127 1.00 80.44 219 ASP A N 1
ATOM 1648 C CA . ASP A 1 219 ? -1.133 -0.050 -28.730 1.00 80.44 219 ASP A CA 1
ATOM 1649 C C . ASP A 1 219 ? -0.050 0.226 -27.672 1.00 80.44 219 ASP A C 1
ATOM 1651 O O . ASP A 1 219 ? 0.116 -0.527 -26.708 1.00 80.44 219 ASP A O 1
ATOM 1655 N N . ALA A 1 220 ? 0.668 1.345 -27.820 1.00 82.62 220 ALA A N 1
ATOM 1656 C CA . ALA A 1 220 ? 1.635 1.860 -26.843 1.00 82.62 220 ALA A CA 1
ATOM 1657 C C . ALA A 1 220 ? 0.959 2.413 -25.563 1.00 82.62 220 ALA A C 1
ATOM 1659 O O . ALA A 1 220 ? 1.155 3.561 -25.171 1.00 82.62 220 ALA A O 1
ATOM 1660 N N . THR A 1 221 ? 0.119 1.603 -24.918 1.00 87.69 221 THR A N 1
ATOM 1661 C CA . THR A 1 221 ? -0.472 1.908 -23.612 1.00 87.69 221 THR A CA 1
ATOM 1662 C C . THR A 1 221 ? 0.562 1.710 -22.507 1.00 87.69 221 THR A C 1
ATOM 1664 O O . THR A 1 221 ? 1.462 0.877 -22.621 1.00 87.69 221 THR A O 1
ATOM 1667 N N . CYS A 1 222 ? 0.416 2.420 -21.387 1.00 85.69 222 CYS A N 1
ATOM 1668 C CA . CYS A 1 222 ? 1.360 2.294 -20.272 1.00 85.69 222 CYS A CA 1
ATOM 1669 C C . CYS A 1 222 ? 1.396 0.889 -19.654 1.00 85.69 222 CYS A C 1
ATOM 1671 O O . CYS A 1 222 ? 2.431 0.460 -19.142 1.00 85.69 222 CYS A O 1
ATOM 1673 N N . GLU A 1 223 ? 0.298 0.138 -19.755 1.00 87.94 223 GLU A N 1
ATOM 1674 C CA . GLU A 1 223 ? 0.262 -1.272 -19.372 1.00 87.94 223 GLU A CA 1
ATOM 1675 C C . GLU A 1 223 ? 1.184 -2.119 -20.264 1.00 87.94 223 GLU A C 1
ATOM 1677 O O . GLU A 1 223 ? 1.997 -2.895 -19.758 1.00 87.94 223 GLU A O 1
ATOM 1682 N N . ASN A 1 224 ? 1.107 -1.937 -21.586 1.00 88.62 224 ASN A N 1
ATOM 1683 C CA . ASN A 1 224 ? 1.944 -2.666 -22.537 1.00 88.62 224 ASN A CA 1
ATOM 1684 C C . ASN A 1 224 ? 3.416 -2.264 -22.420 1.00 88.62 224 ASN A C 1
ATOM 1686 O O . ASN A 1 224 ? 4.281 -3.136 -22.411 1.00 88.62 224 ASN A O 1
ATOM 1690 N N . VAL A 1 225 ? 3.704 -0.972 -22.241 1.00 88.50 225 VAL A N 1
ATOM 1691 C CA . VAL A 1 225 ? 5.063 -0.481 -21.962 1.00 88.50 225 VAL A CA 1
ATOM 1692 C C . VAL A 1 225 ? 5.640 -1.185 -20.729 1.00 88.50 225 VAL A C 1
ATOM 1694 O O . VAL A 1 225 ? 6.728 -1.750 -20.797 1.00 88.50 225 VAL A O 1
ATOM 1697 N N . THR A 1 226 ? 4.881 -1.264 -19.631 1.00 88.31 226 THR A N 1
ATOM 1698 C CA . THR A 1 226 ? 5.329 -1.922 -18.389 1.00 88.31 226 THR A CA 1
ATOM 1699 C C . THR A 1 226 ? 5.574 -3.423 -18.573 1.00 88.31 226 THR A C 1
ATOM 1701 O O . THR A 1 226 ? 6.587 -3.951 -18.111 1.00 88.31 226 THR A O 1
ATOM 1704 N N . LYS A 1 227 ? 4.679 -4.126 -19.281 1.00 90.25 227 LYS A N 1
ATOM 1705 C CA . LYS A 1 227 ? 4.846 -5.556 -19.597 1.00 90.25 227 LYS A CA 1
ATOM 1706 C C . LYS A 1 227 ? 6.074 -5.812 -20.467 1.00 90.25 227 LYS A C 1
ATOM 1708 O O . LYS A 1 227 ? 6.767 -6.806 -20.257 1.00 90.25 227 LYS A O 1
ATOM 1713 N N . LEU A 1 228 ? 6.341 -4.931 -21.428 1.00 91.50 228 LEU A N 1
ATOM 1714 C CA . LEU A 1 228 ? 7.495 -5.044 -22.311 1.00 91.50 228 LEU A CA 1
ATOM 1715 C C . LEU A 1 228 ? 8.800 -4.794 -21.544 1.00 91.50 228 LEU A C 1
ATOM 1717 O O . LEU A 1 228 ? 9.715 -5.607 -21.646 1.00 91.50 228 LEU A O 1
ATOM 1721 N N . ILE A 1 229 ? 8.850 -3.755 -20.700 1.00 90.25 229 ILE A N 1
ATOM 1722 C CA . ILE A 1 229 ? 9.977 -3.490 -19.788 1.00 90.25 229 ILE A CA 1
ATOM 1723 C C . ILE A 1 229 ? 10.274 -4.725 -18.927 1.00 90.25 229 ILE A C 1
ATOM 1725 O O . ILE A 1 229 ? 11.424 -5.148 -18.835 1.00 90.25 229 ILE A O 1
ATOM 1729 N N . ALA A 1 230 ? 9.248 -5.346 -18.335 1.00 90.38 230 ALA A N 1
ATOM 1730 C CA . ALA A 1 230 ? 9.418 -6.562 -17.539 1.00 90.38 230 ALA A CA 1
ATOM 1731 C C . ALA A 1 230 ? 10.000 -7.727 -18.360 1.00 90.38 230 ALA A C 1
ATOM 1733 O O . ALA A 1 230 ? 10.850 -8.463 -17.860 1.00 90.38 230 ALA A O 1
ATOM 1734 N N . GLY A 1 231 ? 9.589 -7.868 -19.623 1.00 92.50 231 GLY A N 1
ATOM 1735 C CA . GLY A 1 231 ? 10.138 -8.852 -20.556 1.00 92.50 231 GLY A CA 1
ATOM 1736 C C . GLY A 1 231 ? 11.627 -8.650 -20.838 1.00 92.50 231 GLY A C 1
ATOM 1737 O O . GLY A 1 231 ? 12.403 -9.603 -20.766 1.00 92.50 231 GLY A O 1
ATOM 1738 N N . PHE A 1 232 ? 12.037 -7.412 -21.120 1.00 93.44 232 PHE A N 1
ATOM 1739 C CA . PHE A 1 232 ? 13.439 -7.067 -21.368 1.00 93.44 232 PHE A CA 1
ATOM 1740 C C . PHE A 1 232 ? 14.300 -7.201 -20.104 1.00 93.44 232 PHE A C 1
ATOM 1742 O O . PHE A 1 232 ? 15.363 -7.820 -20.154 1.00 93.44 232 PHE A O 1
ATOM 1749 N N . ASN A 1 233 ? 13.817 -6.727 -18.953 1.00 91.06 233 ASN A N 1
ATOM 1750 C CA . ASN A 1 233 ? 14.492 -6.924 -17.667 1.00 91.06 233 ASN A CA 1
ATOM 1751 C C . ASN A 1 233 ? 14.654 -8.418 -17.341 1.00 91.06 233 ASN A C 1
ATOM 1753 O O . ASN A 1 233 ? 15.720 -8.845 -16.902 1.00 91.06 233 ASN A O 1
ATOM 1757 N N . GLY A 1 234 ? 13.628 -9.234 -17.609 1.00 90.56 234 GLY A N 1
ATOM 1758 C CA . GLY A 1 234 ? 13.678 -10.687 -17.431 1.00 90.56 234 GLY A CA 1
ATOM 1759 C C . GLY A 1 234 ? 14.697 -11.387 -18.337 1.00 90.56 234 GLY A C 1
ATOM 1760 O O . GLY A 1 234 ? 15.277 -12.394 -17.939 1.00 90.56 234 GLY A O 1
ATOM 1761 N N . ALA A 1 235 ? 14.972 -10.832 -19.520 1.00 91.31 235 ALA A N 1
ATOM 1762 C CA . ALA A 1 235 ? 16.042 -11.283 -20.414 1.00 91.31 235 ALA A CA 1
ATOM 1763 C C . ALA A 1 235 ? 17.438 -10.741 -20.026 1.00 91.31 235 ALA A C 1
ATOM 1765 O O . ALA A 1 235 ? 18.440 -11.066 -20.672 1.00 91.31 235 ALA A O 1
ATOM 1766 N N . GLY A 1 236 ? 17.526 -9.944 -18.955 1.00 88.62 236 GLY A N 1
ATOM 1767 C CA . GLY A 1 236 ? 18.774 -9.396 -18.433 1.00 88.62 236 GLY A CA 1
ATOM 1768 C C . GLY A 1 236 ? 19.281 -8.175 -19.196 1.00 88.62 236 GLY A C 1
ATOM 1769 O O . GLY A 1 236 ? 20.498 -8.006 -19.298 1.00 88.62 236 GLY A O 1
ATOM 1770 N N . PHE A 1 237 ? 18.374 -7.373 -19.759 1.00 90.19 237 PHE A N 1
ATOM 1771 C CA . PHE A 1 237 ? 18.673 -6.031 -20.256 1.00 90.19 237 PHE A CA 1
ATOM 1772 C C . PHE A 1 237 ? 18.524 -4.996 -19.144 1.00 90.19 237 PHE A C 1
ATOM 1774 O O . PHE A 1 237 ? 17.662 -5.126 -18.275 1.00 90.19 237 PHE A O 1
ATOM 1781 N N . LYS A 1 238 ? 19.328 -3.936 -19.214 1.00 89.06 238 LYS A N 1
ATOM 1782 C CA . LYS A 1 238 ? 19.032 -2.669 -18.550 1.00 89.06 238 LYS A CA 1
ATOM 1783 C C . LYS A 1 238 ? 18.097 -1.894 -19.463 1.00 89.06 238 LYS A C 1
ATOM 1785 O O . LYS A 1 238 ? 18.401 -1.707 -20.640 1.00 89.06 238 LYS A O 1
ATOM 1790 N N . VAL A 1 239 ? 16.951 -1.492 -18.931 1.00 88.94 239 VAL A N 1
ATOM 1791 C CA . VAL A 1 239 ? 15.915 -0.803 -19.697 1.00 88.94 239 VAL A CA 1
ATOM 1792 C C . VAL A 1 239 ? 15.699 0.568 -19.098 1.00 88.94 239 VAL A C 1
ATOM 1794 O O . VAL A 1 239 ? 15.312 0.685 -17.938 1.00 88.94 239 VAL A O 1
ATOM 1797 N N . LEU A 1 240 ? 15.903 1.588 -19.914 1.00 86.69 240 LEU A N 1
ATOM 1798 C CA . LEU A 1 240 ? 15.481 2.939 -19.624 1.00 86.69 240 LEU A CA 1
ATOM 1799 C C . LEU A 1 240 ? 14.136 3.192 -20.317 1.00 86.69 240 LEU A C 1
ATOM 1801 O O . LEU A 1 240 ? 13.984 3.008 -21.527 1.00 86.69 240 LEU A O 1
ATOM 1805 N N . ASN A 1 241 ? 13.143 3.609 -19.535 1.00 87.44 241 ASN A N 1
ATOM 1806 C CA . ASN A 1 241 ? 11.836 3.971 -20.064 1.00 87.44 241 ASN A CA 1
ATOM 1807 C C . ASN A 1 241 ? 11.824 5.429 -20.547 1.00 87.44 241 ASN A C 1
ATOM 1809 O O . ASN A 1 241 ? 11.765 6.335 -19.718 1.00 87.44 241 ASN A O 1
ATOM 1813 N N . GLU A 1 242 ? 11.777 5.649 -21.863 1.00 84.50 242 GLU A N 1
ATOM 1814 C CA . GLU A 1 242 ? 11.635 6.985 -22.464 1.00 84.50 242 GLU A CA 1
ATOM 1815 C C . GLU A 1 242 ? 10.186 7.305 -22.902 1.00 84.50 242 GLU A C 1
ATOM 1817 O O . GLU A 1 242 ? 9.909 8.274 -23.619 1.00 84.50 242 GLU A O 1
ATOM 1822 N N . PHE A 1 243 ? 9.196 6.511 -22.472 1.00 84.69 243 PHE A N 1
ATOM 1823 C CA . PHE A 1 243 ? 7.781 6.861 -22.628 1.00 84.69 243 PHE A CA 1
ATOM 1824 C C . PHE A 1 243 ? 7.356 7.856 -21.538 1.00 84.69 243 PHE A C 1
ATOM 1826 O O . PHE A 1 243 ? 6.814 7.461 -20.503 1.00 84.69 243 PHE A O 1
ATOM 1833 N N . GLN A 1 244 ? 7.548 9.157 -21.783 1.00 80.06 244 GLN A N 1
ATOM 1834 C CA . GLN A 1 244 ? 7.185 10.234 -20.843 1.00 80.06 244 GLN A CA 1
ATOM 1835 C C . GLN A 1 244 ? 5.730 10.157 -20.347 1.00 80.06 244 GLN A C 1
ATOM 1837 O O . GLN A 1 244 ? 5.464 10.333 -19.163 1.00 80.06 244 GLN A O 1
ATOM 1842 N N . GLY A 1 245 ? 4.781 9.801 -21.220 1.00 77.00 245 GLY A N 1
ATOM 1843 C CA . GLY A 1 245 ? 3.368 9.624 -20.846 1.00 77.00 245 GLY A CA 1
ATOM 1844 C C . GLY A 1 245 ? 3.080 8.418 -19.938 1.00 77.00 245 GLY A C 1
ATOM 1845 O O . GLY A 1 245 ? 1.947 8.243 -19.501 1.00 77.00 245 GLY A O 1
ATOM 1846 N N . CYS A 1 246 ? 4.086 7.586 -19.662 1.00 80.56 246 CYS A N 1
ATOM 1847 C CA . CYS A 1 246 ? 3.989 6.353 -18.886 1.00 80.56 246 CYS A CA 1
ATOM 1848 C C . CYS A 1 246 ? 5.027 6.296 -17.754 1.00 80.56 246 CYS A C 1
ATOM 1850 O O . CYS A 1 246 ? 5.556 5.226 -17.445 1.00 80.56 246 CYS A O 1
ATOM 1852 N N . GLY A 1 247 ? 5.337 7.448 -17.147 1.00 72.81 247 GLY A N 1
ATOM 1853 C CA . GLY A 1 247 ? 6.297 7.550 -16.043 1.00 72.81 247 GLY A CA 1
ATOM 1854 C C . GLY A 1 247 ? 7.744 7.281 -16.463 1.00 72.81 247 GLY A C 1
ATOM 1855 O O . GLY A 1 247 ? 8.549 6.840 -15.641 1.00 72.81 247 GLY A O 1
ATOM 1856 N N . GLY A 1 248 ? 8.039 7.458 -17.753 1.00 76.56 248 GLY A N 1
ATOM 1857 C CA . GLY A 1 248 ? 9.387 7.486 -18.303 1.00 76.56 248 GLY A CA 1
ATOM 1858 C C . GLY A 1 248 ? 9.988 8.888 -18.269 1.00 76.56 248 GLY A C 1
ATOM 1859 O O . GLY A 1 248 ? 9.322 9.865 -17.925 1.00 76.56 248 GLY A O 1
ATOM 1860 N N . ILE A 1 249 ? 11.251 8.981 -18.647 1.00 76.38 249 ILE A N 1
ATOM 1861 C CA . ILE A 1 249 ? 11.999 10.235 -18.747 1.00 76.38 249 ILE A CA 1
ATOM 1862 C C . ILE A 1 249 ? 12.098 10.677 -20.214 1.00 76.38 249 ILE A C 1
ATOM 1864 O O . ILE A 1 249 ? 11.653 9.966 -21.110 1.00 76.38 249 ILE A O 1
ATOM 1868 N N . GLY A 1 250 ? 12.599 11.883 -20.477 1.00 74.56 250 GLY A N 1
ATOM 1869 C CA . GLY A 1 250 ? 12.990 12.254 -21.837 1.00 74.56 250 GLY A CA 1
ATOM 1870 C C . GLY A 1 250 ? 14.365 12.889 -21.859 1.00 74.56 250 GLY A C 1
ATOM 1871 O O . GLY A 1 250 ? 14.763 13.559 -20.902 1.00 74.56 250 GLY A O 1
ATOM 1872 N N . THR A 1 251 ? 15.054 12.699 -22.979 1.00 70.38 251 THR A N 1
ATOM 1873 C CA . THR A 1 251 ? 16.397 13.220 -23.223 1.00 70.38 251 THR A CA 1
ATOM 1874 C C . THR A 1 251 ? 16.376 14.561 -23.949 1.00 70.38 251 THR A C 1
ATOM 1876 O O . THR A 1 251 ? 15.373 15.004 -24.503 1.00 70.38 251 THR A O 1
ATOM 1879 N N . THR A 1 252 ? 17.545 15.199 -24.001 1.00 69.19 252 THR A N 1
ATOM 1880 C CA . THR A 1 252 ? 17.767 16.437 -24.764 1.00 69.19 252 THR A CA 1
ATOM 1881 C C . THR A 1 252 ? 17.591 16.245 -26.279 1.00 69.19 252 THR A C 1
ATOM 1883 O O . THR A 1 252 ? 17.278 17.206 -26.979 1.00 69.19 252 THR A O 1
ATOM 1886 N N . TYR A 1 253 ? 17.809 15.027 -26.792 1.00 67.12 253 TYR A N 1
ATOM 1887 C CA . TYR A 1 253 ? 17.872 14.747 -28.232 1.00 67.12 253 TYR A CA 1
ATOM 1888 C C . TYR A 1 253 ? 16.789 13.790 -28.743 1.00 67.12 253 TYR A C 1
ATOM 1890 O O . TYR A 1 253 ? 16.628 13.678 -29.957 1.00 67.12 253 TYR A O 1
ATOM 1898 N N . ALA A 1 254 ? 16.018 13.147 -27.864 1.00 65.75 254 ALA A N 1
ATOM 1899 C CA . ALA A 1 254 ? 14.938 12.256 -28.259 1.00 65.75 254 ALA A CA 1
ATOM 1900 C C . ALA A 1 254 ? 13.563 12.832 -27.909 1.00 65.75 254 ALA A C 1
ATOM 1902 O O . ALA A 1 254 ? 13.346 13.453 -26.871 1.00 65.75 254 ALA A O 1
ATOM 1903 N N . THR A 1 255 ? 12.591 12.575 -28.781 1.00 60.94 255 THR A N 1
ATOM 1904 C CA . THR A 1 255 ? 11.189 12.987 -28.607 1.00 60.94 255 THR A CA 1
ATOM 1905 C C . THR A 1 255 ? 10.410 12.084 -27.638 1.00 60.94 255 THR A C 1
ATOM 1907 O O . THR A 1 255 ? 9.194 12.226 -27.521 1.00 60.94 255 THR A O 1
ATOM 1910 N N . GLY A 1 256 ? 11.088 11.134 -26.980 1.00 72.25 256 GLY A N 1
ATOM 1911 C CA . GLY A 1 256 ? 10.487 10.059 -26.189 1.00 72.25 256 GLY A CA 1
ATOM 1912 C C . GLY A 1 256 ? 9.759 9.011 -27.042 1.00 72.25 256 GLY A C 1
ATOM 1913 O O . GLY A 1 256 ? 9.886 8.972 -28.268 1.00 72.25 256 GLY A O 1
ATOM 1914 N N . GLY A 1 257 ? 8.985 8.138 -26.389 1.00 84.19 257 GLY A N 1
ATOM 1915 C CA . GLY A 1 257 ? 8.092 7.176 -27.058 1.00 84.19 257 GLY A CA 1
ATOM 1916 C C . GLY A 1 257 ? 8.737 5.847 -27.467 1.00 84.19 257 GLY A C 1
ATOM 1917 O O . GLY A 1 257 ? 8.230 5.165 -28.359 1.00 84.19 257 GLY A O 1
ATOM 1918 N N . HIS A 1 258 ? 9.846 5.483 -26.830 1.00 89.06 258 HIS A N 1
ATOM 1919 C CA . HIS A 1 258 ? 10.549 4.216 -27.015 1.00 89.06 258 HIS A CA 1
ATOM 1920 C C . HIS A 1 258 ? 11.183 3.761 -25.686 1.00 89.06 258 HIS A C 1
ATOM 1922 O O . HIS A 1 258 ? 11.137 4.472 -24.682 1.00 89.06 258 HIS A O 1
ATOM 1928 N N . LEU A 1 259 ? 11.710 2.537 -25.653 1.00 90.56 259 LEU A N 1
ATOM 1929 C CA . LEU A 1 259 ? 12.553 2.041 -24.564 1.00 90.56 259 LEU A CA 1
ATOM 1930 C C . LEU A 1 259 ? 13.994 2.013 -25.042 1.00 90.56 259 LEU A C 1
ATOM 1932 O O . LEU A 1 259 ? 14.268 1.394 -26.066 1.00 90.56 259 LEU A O 1
ATOM 1936 N N . HIS A 1 260 ? 14.905 2.594 -24.281 1.00 89.75 260 HIS A N 1
ATOM 1937 C CA . HIS A 1 260 ? 16.326 2.450 -24.543 1.00 89.75 260 HIS A CA 1
ATOM 1938 C C . HIS A 1 260 ? 16.848 1.211 -23.806 1.00 89.75 260 HIS A C 1
ATOM 1940 O O . HIS A 1 260 ? 16.686 1.085 -22.589 1.00 89.75 260 HIS A O 1
ATOM 1946 N N . ILE A 1 261 ? 17.430 0.258 -24.537 1.00 90.88 261 ILE A N 1
ATOM 1947 C CA . ILE A 1 261 ? 17.926 -1.006 -23.976 1.00 90.88 261 ILE A CA 1
ATOM 1948 C C . ILE A 1 261 ? 19.443 -1.123 -24.102 1.00 90.88 261 ILE A C 1
ATOM 1950 O O . ILE A 1 261 ? 20.022 -0.817 -25.142 1.00 90.88 261 ILE A O 1
ATOM 1954 N N . SER A 1 262 ? 20.087 -1.641 -23.062 1.00 88.25 262 SER A N 1
ATOM 1955 C CA . SER A 1 262 ? 21.525 -1.920 -23.038 1.00 88.25 262 SER A CA 1
ATOM 1956 C C . SER A 1 262 ? 21.840 -3.156 -22.186 1.00 88.25 262 SER A C 1
ATOM 1958 O O . SER A 1 262 ? 20.957 -3.725 -21.533 1.00 88.25 262 SER A O 1
ATOM 1960 N N . LEU A 1 263 ? 23.095 -3.618 -22.226 1.00 83.12 263 LEU A N 1
ATOM 1961 C CA . LEU A 1 263 ? 23.602 -4.715 -21.386 1.00 83.12 263 LEU A CA 1
ATOM 1962 C C . LEU A 1 263 ? 24.418 -4.208 -20.192 1.00 83.12 263 LEU A C 1
ATOM 1964 O O . LEU A 1 263 ? 25.121 -3.181 -20.280 1.00 83.12 263 LEU A O 1
#

Organism: NCBI:txid1618642

Foldseek 3Di:
DDPPPPDDQVDPFAADPCQDPPDDQPPADRAGTWDQDPVHNQKIWAQNVLSVVVSVLVSVLVVLVVVLVVLLVVLVVLCVPVPPPPVSPVVSVVSNCVSVVSNVCSVVVVVVVVVVPVVVNVSSRGTDIGGDDRPDADDPDAQCPQNVPLDLAADCWDFADPPQEDEAGIAHPVVVVLVVQFDQVPFAKHQDAAPPGPDDDRHSNRSHRQKTWMAGPPDLDLVSLVSRCVRLVVSVKDKAQQQVVNSGNHDPTDPGHTIIIGD

Solvent-accessible surface area (backbone atoms only — not comparable to full-atom values): 14572 Å² total; per-residue (Å²): 138,81,79,76,76,81,69,88,64,73,64,84,88,48,72,51,85,68,81,71,58,92,70,84,63,79,94,59,76,87,62,59,57,50,39,64,29,92,91,42,78,64,25,38,25,42,39,45,67,17,49,50,52,46,40,52,52,57,45,50,52,54,52,50,53,54,52,29,50,54,40,32,50,52,14,50,51,39,44,75,68,25,84,84,39,65,68,41,41,52,50,15,49,51,35,34,51,53,25,52,50,52,52,47,52,61,58,46,52,56,51,54,47,46,72,76,41,53,63,68,61,45,50,28,80,29,54,50,75,42,82,58,81,70,65,74,76,77,70,80,66,53,48,48,42,73,22,83,80,73,51,72,58,63,53,70,52,40,76,59,62,88,87,46,49,72,32,31,52,29,28,16,44,70,57,59,57,38,63,75,62,40,51,48,89,85,58,55,65,34,34,45,34,20,14,63,53,88,66,75,66,69,41,33,8,33,40,19,11,43,25,37,30,36,28,55,79,62,76,79,41,56,66,51,50,52,52,39,50,52,14,39,46,74,45,63,36,49,73,40,53,21,30,51,97,55,85,26,43,74,58,99,67,51,93,45,65,33,33,43,37,33,118